Protein AF-A0A940QQE7-F1 (afdb_monomer)

Foldseek 3Di:
DDDDDPPPDPPPPPPPQDPPVQCVQADPVLSVLLRVLLCVLLVQQVVLQCLLCVQLVVLVVLLVVLVVCLVPDPQPLSNLLSVLSNVVSVVSNVCSVVDRQLSNCRLVVLNVQGCPHNVSSVVSSVVSVVSVVSNVVLLCCLVPPVQLVVQLVSLLVSLCCSCVVPNVVSSVVSSVVSSVVSNVSSVD

Solvent-accessible surface area (backbone atoms only — not comparable to full-atom values): 9967 Å² total; per-residue (Å²): 135,82,85,83,80,80,79,81,76,81,77,80,77,78,76,80,66,75,58,67,78,49,42,67,43,30,52,72,72,56,36,53,51,39,50,54,44,40,52,60,32,42,73,40,12,63,58,41,40,48,52,51,52,49,54,36,48,52,21,46,50,38,26,53,54,24,46,53,50,33,74,73,46,83,52,68,50,60,20,48,46,22,48,54,49,15,51,53,20,45,50,50,28,51,48,46,71,76,59,58,68,73,40,39,57,31,36,53,81,31,68,73,48,69,40,83,34,51,66,40,36,51,51,30,40,52,50,36,53,50,50,51,52,50,42,49,54,60,60,57,49,58,75,36,64,67,56,56,50,48,42,44,50,56,20,47,56,57,12,48,58,31,24,78,73,58,37,50,73,55,8,52,49,52,15,53,51,47,30,53,52,51,49,49,62,55,71,103

Radius of gyration: 22.68 Å; Cα contacts (8 Å, |Δi|>4): 190; chains: 1; bounding box: 49×27×64 Å

Secondary structure (DSSP, 8-state):
-------------------HHHHTTS-HHHHHHHHHHHHHHHHHHHHHHHHHHHHHHHHHHHHHHHHHHHHH---HHHHHHHHHHHHHHHHHHHHHHHS--GGGGTTHHHHTS--SSHHHHHHHHHHHHHHHHHHHHHHHGGG-HHHHHHHHHHHHHHHHHHHHHT-HHHHHHHHHHHHHHHHHHHH-

Structure (mmCIF, N/CA/C/O backbone):
data_AF-A0A940QQE7-F1
#
_entry.id   AF-A0A940QQE7-F1
#
loop_
_atom_site.group_PDB
_atom_site.id
_atom_site.type_symbol
_atom_site.label_atom_id
_atom_site.label_alt_id
_atom_site.label_comp_id
_atom_site.label_asym_id
_atom_site.label_entity_id
_atom_site.label_seq_id
_atom_s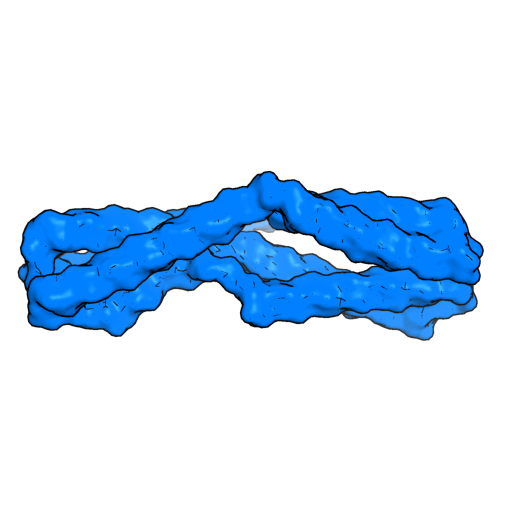ite.pdbx_PDB_ins_code
_atom_site.Cartn_x
_atom_site.Cartn_y
_atom_site.Cartn_z
_atom_site.occupancy
_atom_site.B_iso_or_equiv
_atom_site.auth_seq_id
_atom_site.auth_comp_id
_atom_site.auth_asym_id
_atom_site.auth_atom_id
_atom_site.pdbx_PDB_model_num
ATOM 1 N N . MET A 1 1 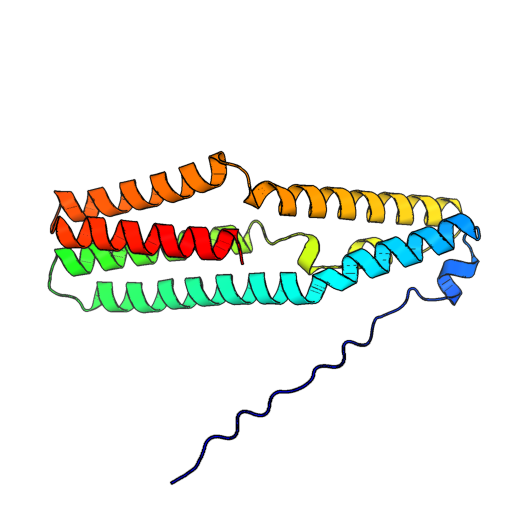? -24.527 1.427 -33.002 1.00 34.72 1 MET A N 1
ATOM 2 C CA . MET A 1 1 ? -24.301 0.138 -32.319 1.00 34.72 1 MET A CA 1
ATOM 3 C C . MET A 1 1 ? -23.853 0.454 -30.894 1.00 34.72 1 MET A C 1
ATOM 5 O O . MET A 1 1 ? -22.800 1.045 -30.737 1.00 34.72 1 MET A O 1
ATOM 9 N N . LEU A 1 2 ? -24.743 0.185 -29.932 1.00 34.59 2 LEU A N 1
ATOM 10 C CA . LEU A 1 2 ? -24.586 0.064 -28.468 1.00 34.59 2 LEU A CA 1
ATOM 11 C C . LEU A 1 2 ? -23.787 1.127 -27.676 1.00 34.59 2 LEU A C 1
ATOM 13 O O . LEU A 1 2 ? -22.566 1.101 -27.580 1.00 34.59 2 LEU A O 1
ATOM 17 N N . ILE A 1 3 ? -24.561 1.990 -27.008 1.00 40.03 3 ILE A N 1
ATOM 18 C CA . ILE A 1 3 ? -24.185 2.817 -25.855 1.00 40.03 3 ILE A CA 1
ATOM 19 C C . ILE A 1 3 ? -23.934 1.878 -24.664 1.00 40.03 3 ILE A C 1
ATOM 21 O O . ILE A 1 3 ? -24.836 1.145 -24.259 1.00 40.03 3 ILE A O 1
ATOM 25 N N . SER A 1 4 ? -22.715 1.878 -24.123 1.00 44.84 4 SER A N 1
ATOM 26 C CA . SER A 1 4 ? -22.343 1.059 -22.965 1.00 44.84 4 SER A CA 1
ATOM 27 C C . SER A 1 4 ? -22.822 1.734 -21.674 1.00 44.84 4 SER A C 1
ATOM 29 O O . SER A 1 4 ? -22.259 2.735 -21.233 1.00 44.84 4 SER A O 1
ATOM 31 N N . LEU A 1 5 ? -23.905 1.210 -21.095 1.00 43.53 5 LEU A N 1
ATOM 32 C CA . LEU A 1 5 ? -24.424 1.574 -19.776 1.00 43.53 5 LEU A CA 1
ATOM 33 C C . LEU A 1 5 ? -23.543 0.928 -18.700 1.00 43.53 5 LEU A C 1
ATOM 35 O O . LEU A 1 5 ? -23.666 -0.259 -18.406 1.00 43.53 5 LEU A O 1
ATOM 39 N N . MET A 1 6 ? -22.649 1.714 -18.104 1.00 46.03 6 MET A N 1
ATOM 40 C CA . MET A 1 6 ? -21.891 1.294 -16.930 1.00 46.03 6 MET A CA 1
ATOM 41 C C . MET A 1 6 ? -22.802 1.426 -15.703 1.00 46.03 6 MET A C 1
ATOM 43 O O . MET A 1 6 ? -23.013 2.516 -15.174 1.00 46.03 6 MET A O 1
ATOM 47 N N . ALA A 1 7 ? -23.406 0.311 -15.292 1.00 42.72 7 ALA A N 1
ATOM 48 C CA . ALA A 1 7 ? -24.220 0.232 -14.087 1.00 42.72 7 ALA A CA 1
ATOM 49 C C . ALA A 1 7 ? -23.331 0.450 -12.853 1.00 42.72 7 ALA A C 1
ATOM 51 O O . ALA A 1 7 ? -22.579 -0.430 -12.427 1.00 42.72 7 ALA A O 1
ATOM 52 N N . MET A 1 8 ? -23.412 1.650 -12.285 1.00 44.16 8 MET A N 1
ATOM 53 C CA . MET A 1 8 ? -22.772 2.009 -11.026 1.00 44.16 8 MET A CA 1
ATOM 54 C C . MET A 1 8 ? -23.511 1.271 -9.904 1.00 44.16 8 MET A C 1
ATOM 56 O O . MET A 1 8 ? -24.574 1.682 -9.446 1.00 44.16 8 MET A O 1
ATOM 60 N N . SER A 1 9 ? -22.989 0.105 -9.534 1.00 42.72 9 SER A N 1
ATOM 61 C CA . SER A 1 9 ? -23.557 -0.730 -8.479 1.00 42.72 9 SER A CA 1
ATOM 62 C C . SER A 1 9 ? -23.298 -0.056 -7.134 1.00 42.72 9 SER A C 1
ATOM 64 O O . SER A 1 9 ? -22.162 -0.014 -6.662 1.00 42.72 9 SER A O 1
ATOM 66 N N . VAL A 1 10 ? -24.344 0.498 -6.523 1.00 43.22 10 VAL A N 1
ATOM 67 C CA . VAL A 1 10 ? -24.304 0.976 -5.138 1.00 43.22 10 VAL A CA 1
ATOM 68 C C . VAL A 1 10 ? -24.217 -0.255 -4.239 1.00 43.22 10 VAL A C 1
ATOM 70 O O . VAL A 1 10 ? -25.213 -0.928 -3.988 1.00 43.22 10 VAL A O 1
ATOM 73 N N . VAL A 1 11 ? -23.010 -0.585 -3.779 1.00 48.31 11 VAL A N 1
ATOM 74 C CA . VAL A 1 11 ? -22.824 -1.583 -2.722 1.00 48.31 11 VAL A CA 1
ATOM 75 C C . VAL A 1 11 ? -23.222 -0.918 -1.409 1.00 48.31 11 VAL A C 1
ATOM 77 O O . VAL A 1 11 ? -22.467 -0.125 -0.850 1.00 48.31 11 VAL A O 1
ATOM 80 N N . ALA A 1 12 ? -24.428 -1.217 -0.930 1.00 43.53 12 ALA A N 1
ATOM 81 C CA . ALA A 1 12 ? -24.813 -0.921 0.441 1.00 43.53 12 ALA A CA 1
ATOM 82 C C . ALA A 1 12 ? -23.926 -1.763 1.371 1.00 43.53 12 ALA A C 1
ATOM 84 O O . ALA A 1 12 ? -24.051 -2.986 1.429 1.00 43.53 12 ALA A O 1
ATOM 85 N N . ALA A 1 13 ? -22.982 -1.116 2.054 1.00 44.31 13 ALA A N 1
ATOM 86 C CA . ALA A 1 13 ? -22.188 -1.758 3.088 1.00 44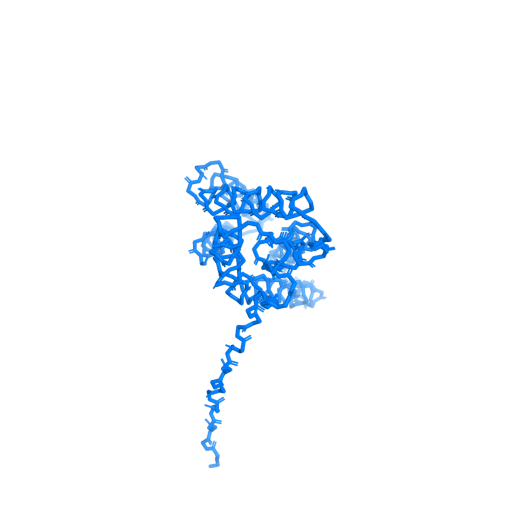.31 13 ALA A CA 1
ATOM 87 C C . ALA A 1 13 ? -23.106 -2.035 4.285 1.00 44.31 13 ALA A C 1
ATOM 89 O O . ALA A 1 13 ? -23.431 -1.125 5.043 1.00 44.31 13 ALA A O 1
ATOM 90 N N . ALA A 1 14 ? -23.546 -3.283 4.437 1.00 43.94 14 ALA A N 1
ATOM 91 C CA . ALA A 1 14 ? -24.096 -3.746 5.698 1.00 43.94 14 ALA A CA 1
ATOM 92 C C . ALA A 1 14 ? -22.963 -3.681 6.730 1.00 43.94 14 ALA A C 1
ATOM 94 O O . ALA A 1 14 ? -22.040 -4.495 6.708 1.00 43.94 14 ALA A O 1
ATOM 95 N N . THR A 1 15 ? -22.980 -2.661 7.583 1.00 50.91 15 THR A N 1
ATOM 96 C CA . THR A 1 15 ? -22.101 -2.590 8.745 1.00 50.91 15 THR A CA 1
ATOM 97 C C . THR A 1 15 ? -22.473 -3.743 9.665 1.00 50.91 15 THR A C 1
ATOM 99 O O . THR A 1 15 ? -23.569 -3.776 10.223 1.00 50.91 15 THR A O 1
ATOM 102 N N . ALA A 1 16 ? -21.575 -4.719 9.789 1.00 52.56 16 ALA A N 1
ATOM 103 C CA . ALA A 1 16 ? -21.652 -5.722 10.836 1.00 52.56 16 ALA A CA 1
ATOM 104 C C . ALA A 1 16 ? -21.405 -4.999 12.164 1.00 52.56 16 ALA A C 1
ATOM 106 O O . ALA A 1 16 ? -20.266 -4.800 12.581 1.00 52.56 16 ALA A O 1
ATOM 107 N N . TYR A 1 17 ? -22.478 -4.511 12.781 1.00 56.25 17 TYR A N 1
ATOM 108 C CA . TYR A 1 17 ? -22.431 -4.045 14.158 1.00 56.25 17 TYR A CA 1
ATOM 109 C C . TYR A 1 17 ? -21.911 -5.194 15.025 1.00 56.25 17 TYR A C 1
ATOM 111 O O . TYR A 1 17 ? -22.199 -6.361 14.744 1.00 56.25 17 TYR A O 1
ATOM 119 N N . ALA A 1 18 ? -21.104 -4.869 16.038 1.00 58.06 18 ALA A N 1
ATOM 120 C CA . ALA A 1 18 ? -20.745 -5.833 17.069 1.00 58.06 18 ALA A CA 1
ATOM 121 C C . ALA A 1 18 ? -22.022 -6.547 17.526 1.00 58.06 18 ALA A C 1
ATOM 123 O O . ALA A 1 18 ? -23.046 -5.890 17.717 1.00 58.06 18 ALA A O 1
ATOM 124 N N . ASP A 1 19 ? -21.975 -7.873 17.639 1.00 69.25 19 ASP A N 1
ATOM 125 C CA . ASP A 1 19 ? -23.126 -8.644 18.091 1.00 69.25 19 ASP A CA 1
ATOM 126 C C . ASP A 1 19 ? -23.534 -8.113 19.475 1.00 69.25 19 ASP A C 1
ATOM 128 O O . ASP A 1 19 ? -22.798 -8.262 20.452 1.00 69.25 19 ASP A O 1
ATOM 132 N N . GLU A 1 20 ? -24.661 -7.401 19.544 1.00 70.25 20 GLU A N 1
ATOM 13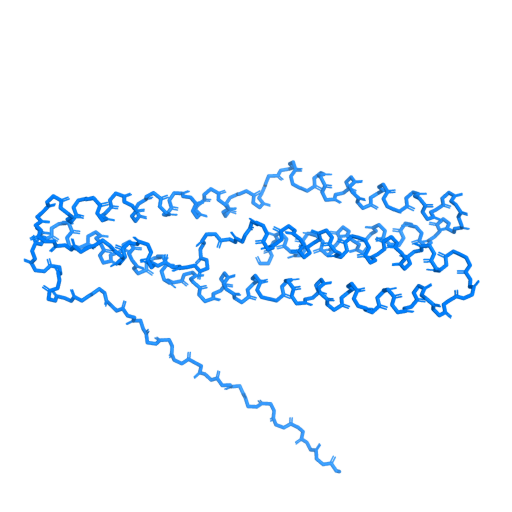3 C CA . GLU A 1 20 ? -25.150 -6.755 20.769 1.00 70.25 20 GLU A CA 1
ATOM 134 C C . GLU A 1 20 ? -25.311 -7.791 21.894 1.00 70.25 20 GLU A C 1
ATOM 136 O O . GLU A 1 20 ? -25.069 -7.493 23.063 1.00 70.25 20 GLU A O 1
ATOM 141 N N . ALA A 1 21 ? -25.613 -9.046 21.540 1.00 73.50 21 ALA A N 1
ATOM 142 C CA . ALA A 1 21 ? -25.665 -10.151 22.490 1.00 73.50 21 ALA A CA 1
ATOM 143 C C . ALA A 1 21 ? -24.283 -10.511 23.064 1.00 73.50 21 ALA A C 1
ATOM 145 O O . ALA A 1 21 ? -24.180 -10.897 24.229 1.00 73.50 21 ALA A O 1
ATOM 146 N N . ALA A 1 22 ? -23.215 -10.366 22.276 1.00 76.38 22 ALA A N 1
ATOM 147 C CA . ALA A 1 22 ? -21.849 -10.630 22.716 1.00 76.38 22 ALA A CA 1
ATOM 148 C C . ALA A 1 22 ? -21.345 -9.527 23.664 1.00 76.38 22 ALA A C 1
ATOM 150 O O . ALA A 1 22 ? -20.708 -9.816 24.677 1.00 76.38 22 ALA A O 1
ATOM 151 N N . LEU A 1 23 ? -21.684 -8.263 23.394 1.00 85.94 23 LEU A N 1
ATOM 152 C CA . LEU A 1 23 ? -21.269 -7.137 24.239 1.00 85.94 23 LEU A CA 1
ATOM 153 C C . LEU A 1 23 ? -22.008 -7.053 25.583 1.00 85.94 23 LEU A C 1
ATOM 155 O O . LEU A 1 23 ? -21.534 -6.357 26.476 1.00 85.94 23 LEU A O 1
ATOM 159 N N . ALA A 1 24 ? -23.101 -7.797 25.776 1.00 88.06 24 ALA A N 1
ATOM 160 C CA . ALA A 1 24 ? -23.849 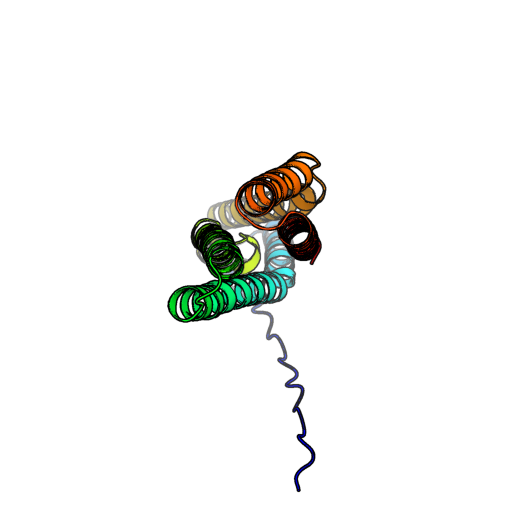-7.830 27.037 1.00 88.06 24 ALA A CA 1
ATOM 161 C C . ALA A 1 24 ? -23.028 -8.333 28.244 1.00 88.06 24 ALA A C 1
ATOM 163 O O . ALA A 1 24 ? -23.421 -8.121 29.390 1.00 88.06 24 ALA A O 1
ATOM 164 N N . ARG A 1 25 ? -21.894 -9.011 28.005 1.00 89.94 25 ARG A N 1
ATOM 165 C CA . ARG A 1 25 ? -20.958 -9.451 29.060 1.00 89.94 25 ARG A CA 1
ATOM 166 C C . ARG A 1 25 ? -19.914 -8.398 29.432 1.00 89.94 25 ARG A C 1
ATOM 168 O O . ARG A 1 25 ? -19.129 -8.627 30.352 1.00 89.94 25 ARG A O 1
ATOM 175 N N . CYS A 1 26 ? -19.899 -7.277 28.719 1.00 94.62 26 CYS A N 1
ATOM 176 C CA . CYS A 1 26 ? -19.021 -6.154 28.983 1.00 94.62 26 CYS A CA 1
ATOM 177 C C . CYS A 1 26 ? -19.730 -5.113 29.858 1.00 94.62 26 CYS A C 1
ATOM 179 O O . CYS A 1 26 ? -20.948 -4.962 29.811 1.00 94.62 26 CYS A O 1
ATOM 181 N N . SER A 1 27 ? -18.963 -4.341 30.621 1.00 95.50 27 SER A N 1
ATOM 182 C CA . SER A 1 27 ? -19.446 -3.122 31.260 1.00 95.50 27 SER A CA 1
ATOM 183 C C . SER A 1 27 ? -19.866 -2.103 30.201 1.00 95.50 27 SER A C 1
ATOM 185 O O . SER A 1 27 ? -19.267 -2.041 29.123 1.00 95.50 27 SER A O 1
ATOM 187 N N . ASP A 1 28 ? -20.855 -1.265 30.521 1.00 93.12 28 ASP A N 1
ATOM 188 C CA . ASP A 1 28 ? -21.418 -0.284 29.581 1.00 93.12 28 ASP A CA 1
ATOM 189 C C . ASP A 1 28 ? -20.334 0.585 28.923 1.00 93.12 28 ASP A C 1
ATOM 191 O O . ASP A 1 28 ? -20.323 0.771 27.705 1.00 93.12 28 ASP A O 1
ATOM 195 N N . GLY A 1 29 ? -19.359 1.048 29.714 1.00 94.62 29 GLY A N 1
ATOM 196 C CA . GLY A 1 29 ? -18.244 1.856 29.216 1.00 94.62 29 GLY A CA 1
ATOM 197 C C . GLY A 1 29 ? -17.284 1.089 28.298 1.00 94.62 29 GLY A C 1
ATOM 198 O O . GLY A 1 29 ? -16.768 1.655 27.332 1.00 94.62 29 GLY A O 1
ATOM 199 N N . THR A 1 30 ? -17.042 -0.200 28.557 1.00 96.00 30 THR A N 1
ATOM 200 C CA . THR A 1 30 ? -16.219 -1.046 27.678 1.00 96.00 30 THR A CA 1
ATOM 201 C C . THR A 1 30 ? -16.966 -1.365 26.380 1.00 96.00 30 THR A C 1
ATOM 203 O O . THR A 1 30 ? -16.379 -1.259 25.301 1.00 96.00 30 THR A O 1
ATOM 206 N N . ALA A 1 31 ? -18.262 -1.681 26.458 1.00 95.00 31 ALA A N 1
ATOM 207 C CA . ALA A 1 31 ? -19.112 -1.950 25.300 1.00 95.00 31 ALA A CA 1
ATOM 208 C C . ALA A 1 31 ? -19.222 -0.734 24.364 1.00 95.00 31 ALA A C 1
ATOM 210 O O . ALA A 1 31 ? -19.074 -0.866 23.148 1.00 95.00 31 ALA A O 1
ATOM 211 N N . GLU A 1 32 ? -19.426 0.467 24.915 1.00 94.81 32 GLU A N 1
ATOM 212 C CA . GLU A 1 32 ? -19.481 1.710 24.138 1.00 94.81 32 GLU A CA 1
ATOM 213 C C . GLU A 1 32 ? -18.174 1.969 23.377 1.00 94.81 32 GLU A C 1
ATOM 215 O O . GLU A 1 32 ? -18.189 2.223 22.169 1.00 94.81 32 GLU A O 1
ATOM 220 N N . ARG A 1 33 ? -17.030 1.836 24.056 1.00 96.94 33 ARG A N 1
ATOM 221 C CA . ARG A 1 33 ? -15.713 2.018 23.430 1.00 96.94 33 ARG A CA 1
ATOM 222 C C . ARG A 1 33 ? -15.435 0.966 22.366 1.00 96.94 33 ARG A C 1
ATOM 224 O O . ARG A 1 33 ? -14.896 1.311 21.318 1.00 96.94 33 ARG A O 1
ATOM 231 N N . LEU A 1 34 ? -15.814 -0.288 22.605 1.00 96.19 34 LEU A N 1
ATOM 232 C CA . LEU A 1 34 ? -15.687 -1.356 21.615 1.00 96.19 34 LEU A CA 1
ATOM 233 C C . LEU A 1 34 ? -16.480 -1.043 20.348 1.00 96.19 34 LEU A C 1
ATOM 235 O O . LEU A 1 34 ? -15.907 -1.103 19.263 1.00 96.19 34 LEU A O 1
ATOM 239 N N . ARG A 1 35 ? -17.747 -0.622 20.475 1.00 94.81 35 ARG A N 1
ATOM 240 C CA . ARG A 1 35 ? -18.559 -0.201 19.321 1.00 94.81 35 ARG A CA 1
ATOM 241 C C . ARG A 1 35 ? -17.879 0.910 18.531 1.00 94.81 35 ARG A C 1
ATOM 243 O O . ARG A 1 35 ? -17.723 0.783 17.320 1.00 94.81 35 ARG A O 1
ATOM 250 N N . PHE A 1 36 ? -17.409 1.952 19.219 1.00 95.69 36 PHE A N 1
ATOM 251 C CA . PHE A 1 36 ? -16.695 3.053 18.575 1.00 95.69 36 PHE A CA 1
ATOM 252 C C . PHE A 1 36 ? -15.444 2.573 17.826 1.00 95.69 36 PHE A C 1
ATOM 254 O O . PHE A 1 36 ? -15.214 2.954 16.679 1.00 95.69 36 PHE A O 1
ATOM 261 N N . VAL A 1 37 ? -14.619 1.741 18.461 1.00 96.56 37 VAL A N 1
ATOM 262 C CA . VAL A 1 37 ? -13.367 1.257 17.871 1.00 96.56 37 VAL A CA 1
ATOM 263 C C . VAL A 1 37 ? -13.631 0.367 16.657 1.00 96.56 37 VAL A C 1
ATOM 265 O O . VAL A 1 37 ? -13.025 0.589 15.608 1.00 96.56 37 VAL A O 1
ATOM 268 N N . GLU A 1 38 ? -14.547 -0.597 16.765 1.00 95.75 38 GLU A N 1
ATOM 269 C CA . GLU A 1 38 ? -14.896 -1.495 15.660 1.00 95.75 38 GLU A CA 1
ATOM 270 C C . GLU A 1 38 ? -15.489 -0.732 14.472 1.00 95.75 38 GLU A C 1
ATOM 272 O O . GLU A 1 38 ? -15.073 -0.954 13.334 1.00 95.75 38 GLU A O 1
ATOM 277 N N . GLU A 1 39 ? -16.380 0.233 14.726 1.00 95.44 39 GLU A N 1
ATOM 278 C CA . GLU A 1 39 ? -16.946 1.093 13.684 1.00 95.44 39 GLU A CA 1
ATOM 279 C C . GLU A 1 39 ? -15.848 1.873 12.947 1.00 95.44 39 GLU A C 1
ATOM 281 O O . GLU A 1 39 ? -15.830 1.931 11.715 1.00 95.44 39 GLU A O 1
ATOM 286 N N . ARG A 1 40 ? -14.888 2.452 13.679 1.00 95.69 40 ARG A N 1
ATOM 287 C CA . ARG A 1 40 ? -13.795 3.233 13.078 1.00 95.69 40 ARG A CA 1
ATOM 288 C C . ARG A 1 40 ? -12.831 2.380 12.267 1.00 95.69 40 ARG A C 1
ATOM 290 O O . ARG A 1 40 ? -12.329 2.853 11.244 1.00 95.69 40 ARG A O 1
ATOM 297 N N . LEU A 1 41 ? -12.575 1.150 12.701 1.00 97.19 41 LEU A N 1
ATOM 298 C CA . LEU A 1 41 ? -11.773 0.193 11.944 1.00 97.19 41 LEU A CA 1
ATOM 299 C C . LEU A 1 41 ? -12.486 -0.201 10.642 1.00 97.19 41 LEU A C 1
ATOM 301 O O . LEU A 1 41 ? -11.889 -0.123 9.565 1.00 97.19 41 LEU A O 1
ATOM 305 N N . ASP A 1 42 ? -13.775 -0.532 10.709 1.00 97.06 42 ASP A N 1
ATOM 306 C CA . ASP A 1 42 ? -14.549 -0.947 9.537 1.00 97.06 42 ASP A CA 1
ATOM 307 C C . ASP A 1 42 ? -14.817 0.186 8.545 1.00 97.06 42 ASP A C 1
ATOM 309 O O . ASP A 1 42 ? -14.805 -0.044 7.333 1.00 97.06 42 ASP A O 1
ATOM 313 N N . GLN A 1 43 ? -14.963 1.427 9.018 1.00 95.75 43 GLN A N 1
ATOM 314 C CA . GLN A 1 43 ? -15.159 2.595 8.155 1.00 95.75 43 GLN A CA 1
ATOM 315 C C . GLN A 1 43 ? -14.042 2.741 7.104 1.00 95.75 43 GLN A C 1
ATOM 317 O O . GLN A 1 43 ? -14.272 3.262 6.010 1.00 95.75 43 GLN A O 1
ATOM 322 N N . ARG A 1 44 ? -12.818 2.289 7.411 1.00 93.00 44 ARG A N 1
ATOM 323 C CA . ARG A 1 44 ? -11.668 2.361 6.493 1.00 93.00 44 ARG A CA 1
ATOM 324 C C . ARG A 1 44 ? -11.398 1.075 5.720 1.00 93.00 44 ARG A C 1
ATOM 326 O O . ARG A 1 44 ? -10.637 1.129 4.751 1.00 93.00 44 ARG A O 1
ATOM 333 N N . ARG A 1 45 ? -12.069 -0.026 6.065 1.00 96.62 45 ARG A N 1
ATOM 334 C CA . ARG A 1 45 ? -11.868 -1.355 5.474 1.00 96.62 45 ARG A CA 1
ATOM 335 C C . ARG A 1 45 ? -11.999 -1.355 3.959 1.00 96.62 45 ARG A C 1
ATOM 337 O O . ARG A 1 45 ? -11.064 -1.728 3.252 1.00 96.62 45 ARG A O 1
ATOM 344 N N . SER A 1 46 ? -13.145 -0.901 3.456 1.00 96.50 46 SER A N 1
ATOM 345 C CA . SER A 1 46 ? -13.450 -0.953 2.023 1.00 96.50 46 SER A CA 1
ATOM 346 C C . SER A 1 46 ? -12.459 -0.135 1.207 1.00 96.50 46 SER A C 1
ATOM 348 O O . SER A 1 46 ? -11.915 -0.628 0.225 1.00 96.50 46 SER A O 1
ATOM 350 N N . TYR A 1 47 ? -12.179 1.096 1.635 1.00 95.94 47 TYR A N 1
ATOM 351 C CA . TYR A 1 47 ? -11.234 1.964 0.941 1.00 95.94 47 TYR A CA 1
ATOM 352 C C . TYR A 1 47 ? -9.817 1.371 0.927 1.00 95.94 47 TYR A C 1
ATOM 354 O O . TYR A 1 47 ? -9.227 1.262 -0.143 1.00 95.94 47 TYR A O 1
ATOM 362 N N . ALA A 1 48 ? -9.301 0.908 2.072 1.00 96.81 48 ALA A N 1
ATOM 363 C CA . ALA A 1 48 ? -7.978 0.285 2.136 1.00 96.81 48 ALA A CA 1
ATOM 364 C C . ALA A 1 48 ? -7.899 -0.991 1.278 1.00 96.81 48 ALA A C 1
ATOM 366 O O . ALA A 1 48 ? -6.903 -1.221 0.591 1.00 96.81 48 ALA A O 1
ATOM 367 N N . GLY A 1 49 ? -8.969 -1.791 1.266 1.00 98.06 49 GLY A N 1
ATOM 368 C CA . GLY A 1 49 ? -9.079 -2.983 0.431 1.00 98.06 49 GLY A CA 1
ATOM 369 C C . GLY A 1 49 ? -9.078 -2.672 -1.068 1.00 98.06 49 GLY A C 1
ATOM 370 O O . GLY A 1 49 ? -8.364 -3.332 -1.824 1.00 98.06 49 GLY A O 1
ATOM 371 N N . TRP A 1 50 ? -9.840 -1.668 -1.510 1.00 98.19 50 TRP A N 1
ATOM 372 C CA . TRP A 1 50 ? -9.859 -1.235 -2.912 1.00 98.19 50 TRP A CA 1
ATOM 373 C C . TRP A 1 50 ? -8.540 -0.609 -3.342 1.00 98.19 50 TRP A C 1
ATOM 375 O O . TRP A 1 50 ? -8.044 -0.941 -4.414 1.00 98.19 50 TRP A O 1
ATOM 385 N N . TRP A 1 51 ? -7.947 0.231 -2.496 1.00 97.75 51 TRP A N 1
ATOM 386 C CA . TRP A 1 51 ? -6.635 0.821 -2.739 1.00 97.75 51 TRP A CA 1
ATOM 387 C C . TRP A 1 51 ? -5.571 -0.269 -2.927 1.00 97.75 51 TRP A C 1
ATOM 389 O O . TRP A 1 51 ? -4.857 -0.278 -3.929 1.00 97.75 51 TRP A O 1
ATOM 399 N N . TRP A 1 52 ? -5.528 -1.254 -2.023 1.00 98.31 52 TRP A N 1
ATOM 400 C CA . TRP A 1 52 ? -4.569 -2.358 -2.096 1.00 98.31 52 TRP A CA 1
ATOM 401 C C . TRP A 1 52 ? -4.760 -3.204 -3.359 1.00 98.31 52 TRP A C 1
ATOM 403 O O . TRP A 1 52 ? -3.793 -3.447 -4.084 1.00 98.31 52 TRP A O 1
ATOM 413 N N . LYS A 1 53 ? -5.999 -3.613 -3.666 1.00 98.50 53 LYS A N 1
ATOM 414 C CA . LYS A 1 53 ? -6.310 -4.386 -4.883 1.00 98.50 53 LYS A CA 1
ATOM 415 C C . LYS A 1 53 ? -6.009 -3.593 -6.153 1.00 98.50 53 LYS A C 1
ATOM 417 O O . LYS A 1 53 ? -5.455 -4.156 -7.091 1.00 98.50 53 LYS A O 1
ATOM 422 N N . GLY A 1 54 ? -6.349 -2.306 -6.172 1.00 98.19 54 GLY A N 1
ATOM 423 C CA . GLY A 1 54 ? -6.133 -1.413 -7.306 1.00 98.19 54 GLY A CA 1
ATOM 424 C C . GLY A 1 54 ? -4.654 -1.284 -7.648 1.00 98.19 54 GLY A C 1
ATOM 425 O O . GLY A 1 54 ? -4.263 -1.572 -8.775 1.00 98.19 54 GLY A O 1
ATOM 426 N N . TRP A 1 55 ? -3.816 -0.948 -6.665 1.00 98.19 55 TRP A N 1
ATOM 427 C CA . TRP A 1 55 ? -2.374 -0.821 -6.879 1.00 98.19 55 TRP A CA 1
ATOM 428 C C . TRP A 1 55 ? -1.690 -2.159 -7.161 1.00 98.19 55 TRP A C 1
ATOM 430 O O . TRP A 1 55 ? -0.836 -2.232 -8.043 1.00 98.19 55 TRP A O 1
ATOM 440 N N . THR A 1 56 ? -2.098 -3.235 -6.481 1.00 98.44 56 THR A N 1
ATOM 441 C CA . THR A 1 56 ? -1.565 -4.580 -6.755 1.00 98.44 56 THR A CA 1
ATOM 442 C C . THR A 1 56 ? -1.901 -5.016 -8.181 1.00 98.44 56 THR A C 1
ATOM 444 O O . THR A 1 56 ? -1.033 -5.514 -8.891 1.00 98.44 56 THR A O 1
ATOM 447 N N . GLY A 1 57 ? -3.139 -4.784 -8.627 1.00 98.31 57 GLY A N 1
ATOM 448 C CA . GLY A 1 57 ? -3.583 -5.086 -9.986 1.00 98.31 57 GLY A CA 1
ATOM 449 C C . GLY A 1 57 ? -2.889 -4.225 -11.041 1.00 98.31 57 GLY A C 1
ATOM 450 O O . GLY A 1 57 ? -2.421 -4.761 -12.040 1.00 98.31 57 GLY A O 1
ATOM 451 N N . PHE A 1 58 ? -2.758 -2.917 -10.800 1.00 98.12 58 PHE A N 1
ATOM 452 C CA . PHE A 1 58 ? -2.047 -1.995 -11.689 1.00 98.12 58 PHE A CA 1
ATOM 453 C C . PHE A 1 58 ? -0.599 -2.439 -11.919 1.00 98.12 58 PHE A C 1
ATOM 455 O O . PHE A 1 58 ? -0.180 -2.613 -13.064 1.00 98.12 58 PHE A O 1
ATOM 462 N N . TYR A 1 59 ? 0.148 -2.707 -10.843 1.00 97.94 59 TYR A N 1
ATOM 463 C CA . TYR A 1 59 ? 1.512 -3.213 -10.972 1.00 97.94 59 TYR A CA 1
ATOM 464 C C . TYR A 1 59 ? 1.559 -4.618 -11.580 1.00 97.94 59 TYR A C 1
ATOM 466 O O . TYR A 1 59 ? 2.447 -4.893 -12.379 1.00 97.94 59 TYR A O 1
ATOM 474 N N . GLY A 1 60 ? 0.600 -5.493 -11.265 1.00 98.44 60 GLY A N 1
ATOM 475 C CA . GLY A 1 60 ? 0.511 -6.830 -11.857 1.00 98.44 60 GLY A CA 1
ATOM 476 C C . GLY A 1 60 ? 0.343 -6.792 -13.377 1.00 98.44 60 GLY A C 1
ATOM 477 O O . GLY A 1 60 ? 1.052 -7.499 -14.091 1.00 98.44 60 GLY A O 1
ATOM 478 N N . ILE A 1 61 ? -0.535 -5.919 -13.881 1.00 98.56 61 ILE A N 1
ATOM 479 C CA . ILE A 1 61 ? -0.685 -5.667 -15.321 1.00 98.56 61 ILE A CA 1
ATOM 480 C C . ILE A 1 61 ? 0.620 -5.116 -15.898 1.00 98.56 61 ILE A C 1
ATOM 482 O O . ILE A 1 61 ? 1.063 -5.597 -16.937 1.00 98.56 61 ILE A O 1
ATOM 486 N N . GLY A 1 62 ? 1.261 -4.166 -15.208 1.00 97.56 62 GLY A N 1
ATOM 487 C CA . GLY A 1 62 ? 2.560 -3.622 -15.610 1.00 97.56 62 GLY A CA 1
ATOM 488 C C . GLY A 1 62 ? 3.628 -4.706 -15.777 1.00 97.56 62 GLY A C 1
ATOM 489 O O . GLY A 1 62 ? 4.277 -4.762 -16.812 1.00 97.56 62 GLY A O 1
ATOM 490 N N . VAL A 1 63 ? 3.763 -5.636 -14.826 1.00 98.38 63 VAL A N 1
ATOM 491 C CA . VAL A 1 63 ? 4.707 -6.764 -14.951 1.00 98.38 63 VAL A CA 1
ATOM 492 C C . VAL A 1 63 ? 4.467 -7.550 -16.238 1.00 98.38 63 VAL A C 1
ATOM 494 O O . VAL A 1 63 ? 5.417 -7.835 -16.965 1.00 98.38 63 VAL A O 1
ATOM 497 N N . VAL A 1 64 ? 3.211 -7.902 -16.524 1.00 98.56 64 VAL A N 1
ATOM 498 C CA . VAL A 1 64 ? 2.861 -8.717 -17.696 1.00 98.56 64 VAL A CA 1
ATOM 499 C C . VAL A 1 64 ? 3.125 -7.957 -18.991 1.00 98.56 64 VAL A C 1
ATOM 501 O O . VAL A 1 64 ? 3.825 -8.473 -19.860 1.00 98.56 64 VAL A O 1
ATOM 504 N N . VAL A 1 65 ? 2.591 -6.740 -19.116 1.00 98.25 65 VAL A N 1
ATOM 505 C CA . VAL A 1 65 ? 2.705 -5.934 -20.339 1.00 98.25 65 VAL A CA 1
ATOM 506 C C . VAL A 1 65 ? 4.168 -5.627 -20.642 1.00 98.25 65 VAL A C 1
ATOM 508 O O . VAL A 1 65 ? 4.626 -5.908 -21.746 1.00 98.25 65 VAL A O 1
ATOM 511 N N . GLU A 1 66 ? 4.924 -5.137 -19.660 1.00 97.25 66 GLU A N 1
ATOM 512 C CA . GLU A 1 66 ? 6.317 -4.743 -19.881 1.00 97.25 66 GLU A CA 1
ATOM 513 C C . GLU A 1 66 ? 7.221 -5.956 -20.156 1.00 97.25 66 GLU A C 1
ATOM 515 O O . GLU A 1 66 ? 8.124 -5.878 -20.986 1.00 97.25 66 GLU A O 1
ATOM 520 N N . SER A 1 67 ? 6.950 -7.119 -19.549 1.00 98.06 67 SER A N 1
ATOM 521 C CA . SER A 1 67 ? 7.699 -8.350 -19.864 1.00 98.06 67 SER A CA 1
ATOM 522 C C . SER A 1 67 ? 7.448 -8.833 -21.294 1.00 98.06 67 SER A C 1
ATOM 524 O O . SER A 1 67 ? 8.382 -9.273 -21.964 1.00 98.06 67 SER A O 1
ATOM 526 N N . VAL A 1 68 ? 6.198 -8.755 -21.769 1.00 98.25 68 VAL A N 1
ATOM 527 C CA . VAL A 1 68 ? 5.850 -9.109 -23.155 1.00 98.25 68 VAL A CA 1
ATOM 528 C C . VAL A 1 68 ? 6.553 -8.166 -24.125 1.00 98.25 68 VAL A C 1
ATOM 530 O O . VAL A 1 68 ? 7.239 -8.638 -25.029 1.00 98.25 68 VAL A O 1
ATOM 533 N N . GLN A 1 69 ? 6.461 -6.855 -23.888 1.00 97.62 69 GLN A N 1
ATOM 534 C CA . GLN A 1 69 ? 7.117 -5.844 -24.715 1.00 97.62 69 GLN A CA 1
ATOM 535 C C . GLN A 1 69 ? 8.641 -6.035 -24.743 1.00 97.62 69 GLN A C 1
ATOM 537 O O . GLN A 1 69 ? 9.242 -6.008 -25.812 1.00 97.62 69 GLN A O 1
ATOM 542 N N . ALA A 1 70 ? 9.274 -6.325 -23.602 1.00 96.25 70 ALA A N 1
ATOM 543 C CA . ALA A 1 70 ? 10.704 -6.635 -23.534 1.00 96.25 70 ALA A CA 1
ATOM 544 C C . ALA A 1 70 ? 11.109 -7.886 -24.337 1.00 96.25 70 ALA A C 1
ATOM 546 O O . ALA A 1 70 ? 12.256 -7.993 -24.779 1.00 96.25 70 ALA A O 1
ATOM 547 N N . GLY A 1 71 ? 10.207 -8.860 -24.482 1.00 96.44 71 GLY A N 1
ATOM 548 C CA . GLY A 1 71 ? 10.451 -10.098 -25.221 1.00 96.44 71 GLY A CA 1
ATOM 549 C C . GLY A 1 71 ? 10.321 -9.951 -26.737 1.00 96.44 71 GLY A C 1
ATOM 550 O O . GLY A 1 71 ? 10.927 -10.730 -27.468 1.00 96.44 71 GLY A O 1
ATOM 551 N N . THR A 1 72 ? 9.548 -8.968 -27.201 1.00 97.31 72 THR A N 1
ATOM 552 C CA . THR A 1 72 ? 9.257 -8.743 -28.627 1.00 97.31 72 THR A CA 1
ATOM 553 C C . THR A 1 72 ? 9.958 -7.522 -29.219 1.00 97.31 72 THR A C 1
ATOM 555 O O . THR A 1 72 ? 9.816 -7.269 -30.408 1.00 97.31 72 THR A O 1
ATOM 558 N N . GLU A 1 73 ? 10.642 -6.726 -28.399 1.00 96.69 73 GLU A N 1
ATOM 559 C CA . GLU A 1 73 ? 11.285 -5.484 -28.825 1.00 96.69 73 GLU A CA 1
ATOM 560 C C . GLU A 1 73 ? 12.711 -5.716 -29.337 1.00 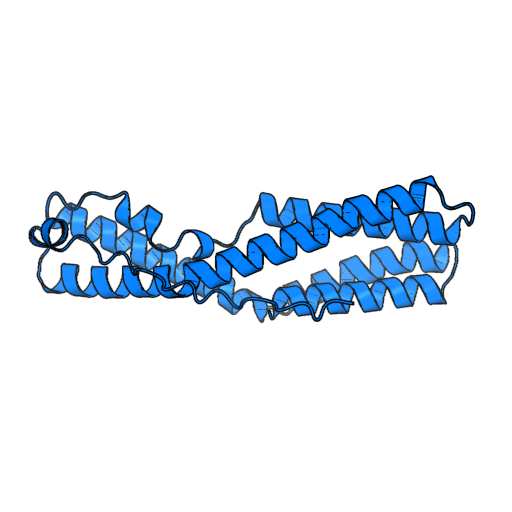96.69 73 GLU A C 1
ATOM 562 O O . GLU A 1 73 ? 13.542 -6.335 -28.665 1.00 96.69 73 GLU A O 1
ATOM 567 N N . ASP A 1 74 ? 12.996 -5.144 -30.506 1.00 93.75 74 ASP A N 1
ATOM 568 C CA . ASP A 1 74 ? 14.287 -5.254 -31.184 1.00 93.75 74 ASP A CA 1
ATOM 569 C C . ASP A 1 74 ? 15.220 -4.081 -30.839 1.00 93.75 74 ASP A C 1
ATOM 571 O O . ASP A 1 74 ? 16.444 -4.235 -30.846 1.00 93.75 74 ASP A O 1
ATOM 575 N N . ASP A 1 75 ? 14.672 -2.907 -30.492 1.00 91.00 75 ASP A N 1
ATOM 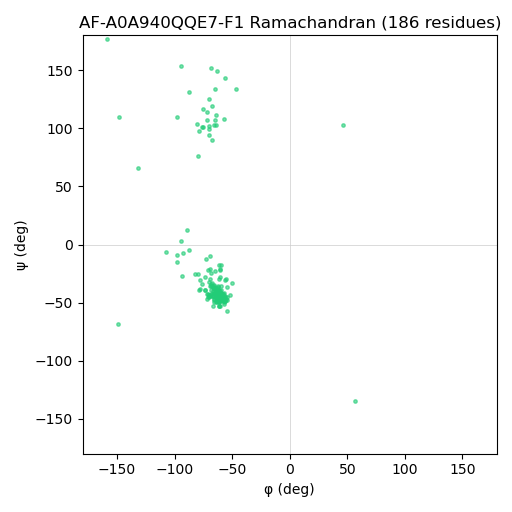576 C CA . ASP A 1 75 ? 15.475 -1.768 -30.038 1.00 91.00 75 ASP A CA 1
ATOM 577 C C . ASP A 1 75 ? 16.035 -2.032 -28.637 1.00 91.00 75 ASP A C 1
ATOM 579 O O . ASP A 1 75 ? 15.297 -2.076 -27.649 1.00 91.00 75 ASP A O 1
ATOM 583 N N . GLY A 1 76 ? 17.362 -2.152 -28.531 1.00 85.31 76 GLY A N 1
ATOM 584 C CA . GLY A 1 76 ? 18.041 -2.457 -27.268 1.00 85.31 76 GLY A CA 1
ATOM 585 C C . GLY A 1 76 ? 17.687 -1.488 -26.135 1.00 85.31 76 GLY A C 1
ATOM 586 O O . GLY A 1 76 ? 17.509 -1.918 -24.997 1.00 85.31 76 GLY A O 1
ATOM 587 N N . GLY A 1 77 ? 17.496 -0.203 -26.451 1.00 82.38 77 GLY A N 1
ATOM 588 C CA . GLY A 1 77 ? 17.107 0.806 -25.469 1.00 82.38 77 GLY A CA 1
ATOM 589 C C . GLY A 1 77 ? 15.672 0.667 -24.978 1.00 82.38 77 GLY A C 1
ATOM 590 O O . GLY A 1 77 ? 15.414 0.804 -23.784 1.00 82.38 77 GLY A O 1
ATOM 591 N N . LYS A 1 78 ? 14.715 0.389 -25.870 1.00 88.00 78 LYS A N 1
ATOM 592 C CA . LYS A 1 78 ? 13.310 0.164 -25.489 1.00 88.00 78 LYS A CA 1
ATOM 593 C C . LYS A 1 78 ? 13.194 -1.133 -24.710 1.00 88.00 78 LYS A C 1
ATOM 595 O O . LYS A 1 78 ? 12.555 -1.163 -23.665 1.00 88.00 78 LYS A O 1
ATOM 600 N N . ARG A 1 79 ? 13.885 -2.177 -25.166 1.00 91.44 79 ARG A N 1
ATOM 601 C CA . ARG A 1 79 ? 13.950 -3.457 -24.471 1.00 91.44 79 ARG A CA 1
ATOM 602 C C . ARG A 1 79 ? 14.493 -3.299 -23.052 1.00 91.44 79 ARG A C 1
ATOM 604 O O . ARG A 1 79 ? 13.908 -3.850 -22.123 1.00 91.44 79 ARG A O 1
ATOM 611 N N . ALA A 1 80 ? 15.563 -2.528 -22.861 1.00 87.12 80 ALA A N 1
ATOM 612 C CA . ALA A 1 80 ? 16.100 -2.244 -21.533 1.00 87.12 80 ALA A CA 1
ATOM 613 C C . ALA A 1 80 ? 15.109 -1.466 -20.646 1.00 87.12 80 ALA A C 1
ATOM 615 O O . ALA A 1 80 ? 14.916 -1.841 -19.489 1.00 87.12 80 ALA A O 1
ATOM 616 N N . ASP A 1 81 ? 14.441 -0.439 -21.181 1.00 86.62 81 ASP A N 1
ATOM 617 C CA . ASP A 1 81 ? 13.407 0.324 -20.460 1.00 86.62 81 ASP A CA 1
ATOM 618 C C . ASP A 1 81 ? 12.234 -0.573 -20.025 1.00 86.62 81 ASP A C 1
ATOM 620 O O . ASP A 1 81 ? 11.802 -0.517 -18.872 1.00 86.62 81 ASP A O 1
ATOM 624 N N . TYR A 1 82 ? 11.787 -1.482 -20.896 1.00 93.50 82 TYR A N 1
ATOM 625 C CA . TYR A 1 82 ? 10.752 -2.467 -20.582 1.00 93.50 82 TYR A CA 1
ATOM 626 C C . TYR A 1 82 ? 11.185 -3.456 -19.495 1.00 93.50 82 TYR A C 1
ATOM 628 O O . TYR A 1 82 ? 10.428 -3.710 -18.560 1.00 93.50 82 TYR A O 1
ATOM 636 N N . ILE A 1 83 ? 12.424 -3.958 -19.537 1.00 93.19 83 ILE A N 1
ATOM 637 C CA . ILE A 1 83 ? 12.962 -4.836 -18.482 1.00 93.19 83 ILE A CA 1
ATOM 638 C C . ILE A 1 83 ? 12.995 -4.106 -17.133 1.00 93.19 83 ILE A C 1
ATOM 640 O O . ILE A 1 83 ? 12.534 -4.643 -16.122 1.00 93.19 83 ILE A O 1
ATOM 644 N N . VAL A 1 84 ? 13.516 -2.876 -17.102 1.00 90.50 84 VAL A N 1
ATOM 645 C CA . VAL A 1 84 ? 13.587 -2.067 -15.875 1.00 90.50 84 VAL A CA 1
ATOM 646 C C . VAL A 1 84 ? 12.183 -1.758 -15.347 1.00 90.50 84 VAL A C 1
ATOM 648 O O . VAL A 1 84 ? 11.946 -1.847 -14.140 1.00 90.50 84 VAL A O 1
ATOM 651 N N . SER A 1 85 ? 11.237 -1.446 -16.232 1.00 91.62 85 SER A N 1
ATOM 652 C CA . SER A 1 85 ? 9.842 -1.167 -15.879 1.00 91.62 85 SER A CA 1
ATOM 653 C C . SER A 1 85 ? 9.130 -2.405 -15.327 1.00 91.62 85 SER A C 1
ATOM 655 O O . SER A 1 85 ? 8.508 -2.322 -14.265 1.00 91.62 85 SER A O 1
ATOM 657 N N . ALA A 1 86 ? 9.307 -3.572 -15.955 1.00 96.38 86 ALA A N 1
ATOM 658 C CA . ALA A 1 86 ? 8.797 -4.849 -15.459 1.00 96.38 86 ALA A CA 1
ATOM 659 C C . ALA A 1 86 ? 9.360 -5.181 -14.068 1.00 96.38 86 ALA A C 1
ATOM 661 O O . ALA A 1 86 ? 8.610 -5.564 -13.168 1.00 96.38 86 ALA A O 1
ATOM 662 N N . ALA A 1 87 ? 10.664 -4.974 -13.853 1.00 95.06 87 ALA A N 1
ATOM 663 C CA . ALA A 1 87 ? 11.307 -5.202 -12.560 1.00 95.06 87 ALA A CA 1
ATOM 664 C C . ALA A 1 87 ? 10.757 -4.271 -11.464 1.00 95.06 87 ALA A C 1
ATOM 666 O O . ALA A 1 87 ? 10.433 -4.729 -10.364 1.00 95.06 87 ALA A O 1
ATOM 667 N N . LYS A 1 88 ? 10.588 -2.975 -11.761 1.00 92.12 88 LYS A N 1
ATOM 668 C CA . LYS A 1 88 ? 9.979 -2.001 -10.837 1.00 92.12 88 LYS A CA 1
ATOM 669 C C . LYS A 1 88 ? 8.531 -2.363 -10.505 1.00 92.12 88 LYS A C 1
ATOM 671 O O . LYS A 1 88 ? 8.146 -2.330 -9.336 1.00 92.12 88 LYS A O 1
ATOM 676 N N . ALA A 1 89 ? 7.738 -2.740 -11.508 1.00 96.06 89 ALA A N 1
ATOM 677 C CA . ALA A 1 89 ? 6.364 -3.182 -11.304 1.00 96.06 89 ALA A CA 1
ATOM 678 C C . ALA A 1 89 ? 6.312 -4.453 -10.439 1.00 96.06 89 ALA A C 1
ATOM 680 O O . ALA A 1 89 ? 5.526 -4.529 -9.495 1.00 96.06 89 ALA A O 1
ATOM 681 N N . GLY A 1 90 ? 7.216 -5.407 -10.680 1.00 97.69 90 GLY A N 1
ATOM 682 C CA . GLY A 1 90 ? 7.337 -6.635 -9.893 1.00 97.69 90 GLY A CA 1
ATOM 683 C C . GLY A 1 90 ? 7.677 -6.356 -8.432 1.00 97.69 90 GLY A C 1
ATOM 684 O O . GLY A 1 90 ? 7.056 -6.923 -7.533 1.00 97.69 90 GLY A O 1
ATOM 685 N N . PHE A 1 91 ? 8.587 -5.412 -8.182 1.00 95.62 91 PHE A N 1
ATOM 686 C CA . PHE A 1 91 ? 8.862 -4.919 -6.834 1.00 95.62 91 PHE A CA 1
ATOM 687 C C . PHE A 1 91 ? 7.617 -4.290 -6.185 1.00 95.62 91 PHE A C 1
ATOM 689 O O . PHE A 1 91 ? 7.335 -4.559 -5.017 1.00 95.62 91 PHE A O 1
ATOM 696 N N . GLY A 1 92 ? 6.843 -3.502 -6.940 1.00 95.19 92 GLY A N 1
ATOM 697 C CA . GLY A 1 92 ? 5.570 -2.929 -6.492 1.00 95.19 92 GLY A CA 1
ATOM 698 C C . GLY A 1 92 ? 4.568 -3.992 -6.032 1.00 95.19 92 GLY A C 1
ATOM 699 O O . GLY A 1 92 ? 4.051 -3.903 -4.916 1.00 95.19 92 GLY A O 1
ATOM 700 N N . VAL A 1 93 ? 4.355 -5.036 -6.842 1.00 98.06 93 VAL A N 1
ATOM 701 C CA . VAL A 1 93 ? 3.498 -6.181 -6.479 1.00 98.06 93 VAL A CA 1
ATOM 702 C C . VAL A 1 93 ? 4.036 -6.895 -5.242 1.00 98.06 93 VAL A C 1
ATOM 704 O O . VAL A 1 93 ? 3.305 -7.071 -4.268 1.00 98.06 93 VAL A O 1
ATOM 707 N N . GLY A 1 94 ? 5.316 -7.279 -5.252 1.00 97.94 94 GLY A N 1
ATOM 708 C CA . GLY A 1 94 ? 5.938 -8.011 -4.149 1.00 97.94 94 GLY A CA 1
ATOM 709 C C . GLY A 1 94 ? 5.811 -7.264 -2.822 1.00 97.94 94 GLY A C 1
ATOM 710 O O . GLY A 1 94 ? 5.397 -7.844 -1.820 1.00 97.94 94 GLY A O 1
ATOM 711 N N . ARG A 1 95 ? 6.063 -5.951 -2.822 1.00 95.88 95 ARG A N 1
ATOM 712 C CA . ARG A 1 95 ? 5.894 -5.101 -1.639 1.00 95.88 95 ARG A CA 1
ATOM 713 C C . ARG A 1 95 ? 4.456 -5.113 -1.116 1.00 95.88 95 ARG A C 1
ATOM 715 O O . ARG A 1 95 ? 4.268 -5.229 0.091 1.00 95.88 95 ARG A O 1
ATOM 722 N N . LEU A 1 96 ? 3.461 -4.978 -1.993 1.00 96.81 96 LEU A N 1
ATOM 723 C CA . LEU A 1 96 ? 2.048 -4.935 -1.602 1.00 96.81 96 LEU A CA 1
ATOM 724 C C . LEU A 1 96 ? 1.521 -6.279 -1.092 1.00 96.81 96 LEU A C 1
ATOM 726 O O . LEU A 1 96 ? 0.615 -6.296 -0.261 1.00 96.81 96 LEU A O 1
ATOM 730 N N . LEU A 1 97 ? 2.073 -7.392 -1.576 1.00 97.62 97 LEU A N 1
ATOM 731 C CA . LEU A 1 97 ? 1.719 -8.730 -1.101 1.00 97.62 97 LEU A CA 1
ATOM 732 C C . LEU A 1 97 ? 2.386 -9.065 0.238 1.00 97.62 97 LEU A C 1
ATOM 734 O O . LEU A 1 97 ? 1.752 -9.683 1.088 1.00 97.62 97 LEU A O 1
ATOM 738 N N . LEU A 1 98 ? 3.638 -8.644 0.439 1.00 97.81 98 LEU A N 1
ATOM 739 C CA . LEU A 1 98 ? 4.375 -8.877 1.686 1.00 97.81 98 LEU A CA 1
ATOM 740 C C . LEU A 1 98 ? 3.925 -7.952 2.823 1.00 97.81 98 LEU A C 1
ATOM 742 O O . LEU A 1 98 ? 3.928 -8.361 3.982 1.00 97.81 98 LEU A O 1
ATOM 746 N N . TYR A 1 99 ? 3.540 -6.716 2.500 1.00 95.50 99 TYR A N 1
ATOM 747 C CA . TYR A 1 99 ? 3.164 -5.689 3.474 1.00 95.50 99 TYR A CA 1
ATOM 748 C C . TYR A 1 99 ? 1.845 -5.006 3.081 1.00 95.50 99 TYR A C 1
ATOM 750 O O . TYR A 1 99 ? 1.840 -3.818 2.733 1.00 95.50 99 TYR A O 1
ATOM 758 N N . PRO A 1 100 ? 0.716 -5.734 3.093 1.00 96.44 100 PRO A N 1
ATOM 759 C CA . PRO A 1 100 ? -0.579 -5.133 2.817 1.00 96.44 100 PRO A CA 1
ATOM 760 C C . PRO A 1 100 ? -0.990 -4.175 3.955 1.00 96.44 100 PRO A C 1
ATOM 762 O O . PRO A 1 100 ? -0.588 -4.382 5.100 1.00 96.44 100 PRO A O 1
ATOM 765 N N . PRO A 1 101 ? -1.800 -3.135 3.680 1.00 96.06 101 PRO A N 1
ATOM 766 C CA . PRO A 1 101 ? -2.215 -2.182 4.708 1.00 96.06 101 PRO A CA 1
ATOM 767 C C . PRO A 1 101 ? -3.089 -2.860 5.765 1.00 96.06 101 PRO A C 1
ATOM 769 O O . PRO A 1 101 ? -4.056 -3.539 5.414 1.00 96.06 101 PRO A O 1
ATOM 772 N N . THR A 1 102 ? -2.807 -2.609 7.045 1.00 96.75 102 THR A N 1
ATOM 773 C CA . THR A 1 102 ? -3.533 -3.227 8.171 1.00 96.75 102 THR A CA 1
ATOM 774 C C . THR A 1 102 ? -5.026 -2.884 8.130 1.00 96.75 102 THR A C 1
ATOM 776 O O . THR A 1 102 ? -5.889 -3.723 8.382 1.00 96.75 102 THR A O 1
ATOM 779 N N . ALA A 1 103 ? -5.356 -1.661 7.705 1.00 96.69 103 ALA A N 1
ATOM 780 C CA . ALA A 1 103 ? -6.731 -1.182 7.612 1.00 96.69 103 ALA A CA 1
ATOM 781 C C . ALA A 1 103 ? -7.637 -2.013 6.679 1.00 96.69 103 ALA A C 1
ATOM 783 O O . ALA A 1 103 ? -8.854 -1.910 6.804 1.00 96.69 103 ALA A O 1
ATOM 784 N N . LYS A 1 104 ? -7.095 -2.839 5.765 1.00 97.31 104 LYS A N 1
ATOM 785 C CA . LYS A 1 104 ? -7.904 -3.661 4.839 1.00 97.31 104 LYS A CA 1
ATOM 786 C C . LYS A 1 104 ? -8.751 -4.725 5.546 1.00 97.31 104 LYS A C 1
ATOM 788 O O . LYS A 1 104 ? -9.735 -5.187 4.970 1.00 97.31 104 LYS A O 1
ATOM 793 N N . ASP A 1 105 ? -8.353 -5.120 6.754 1.00 97.12 105 ASP A N 1
ATOM 794 C CA . ASP A 1 105 ? -8.999 -6.189 7.523 1.00 97.12 105 ASP A CA 1
ATOM 795 C C . ASP A 1 105 ? -10.073 -5.652 8.485 1.00 97.12 105 ASP A C 1
ATOM 797 O O . ASP A 1 105 ? -10.839 -6.422 9.059 1.00 97.12 105 ASP A O 1
ATOM 801 N N . GLY A 1 106 ? -10.194 -4.325 8.625 1.00 96.69 106 GLY A N 1
ATOM 802 C CA . GLY A 1 106 ? -11.190 -3.703 9.497 1.00 96.69 106 GLY A CA 1
ATOM 803 C C . GLY A 1 106 ? -11.072 -4.189 10.943 1.00 96.69 106 GLY A C 1
ATOM 804 O O . GLY A 1 106 ? -9.976 -4.244 11.502 1.00 96.69 106 GLY A O 1
ATOM 805 N N . ALA A 1 107 ? -12.207 -4.521 11.555 1.00 96.88 107 ALA A N 1
ATOM 806 C CA . ALA A 1 107 ? -12.270 -5.006 12.931 1.00 96.88 107 ALA A CA 1
ATOM 807 C C . ALA A 1 107 ? -12.147 -6.540 13.082 1.00 96.88 107 ALA A C 1
ATOM 809 O O . ALA A 1 107 ? -12.400 -7.053 14.169 1.00 96.88 107 ALA A O 1
ATOM 810 N N . ASP A 1 108 ? -11.754 -7.294 12.048 1.00 96.06 108 ASP A N 1
ATOM 811 C CA . ASP A 1 108 ? -11.773 -8.771 12.083 1.00 96.06 108 ASP A CA 1
ATOM 812 C C . ASP A 1 108 ? -10.963 -9.363 13.255 1.00 96.06 108 ASP A C 1
ATOM 814 O O . ASP A 1 108 ? -11.464 -10.220 13.983 1.00 96.06 108 ASP A O 1
ATOM 818 N N . ALA A 1 109 ? -9.752 -8.855 13.509 1.00 95.50 109 ALA A N 1
ATOM 819 C CA . ALA A 1 109 ? -8.913 -9.303 14.628 1.00 95.50 109 ALA A CA 1
ATOM 820 C C . ALA A 1 109 ? -9.472 -8.912 16.013 1.00 95.50 109 ALA A C 1
ATOM 822 O O . ALA A 1 109 ? -9.196 -9.573 17.011 1.00 95.50 109 ALA A O 1
ATOM 823 N N . VAL A 1 110 ? -10.286 -7.854 16.084 1.00 95.56 110 VAL A N 1
ATOM 824 C CA . VAL A 1 110 ? -11.023 -7.497 17.306 1.00 95.56 110 VAL A CA 1
ATOM 825 C C . VAL A 1 110 ? -12.142 -8.514 17.524 1.00 95.56 110 VAL A C 1
ATOM 827 O O . VAL A 1 110 ? -12.287 -9.074 18.607 1.00 95.56 110 VAL A O 1
ATOM 830 N N . ARG A 1 111 ? -12.894 -8.826 16.466 1.00 93.44 111 ARG A N 1
ATOM 831 C CA . ARG A 1 111 ? -14.031 -9.753 16.518 1.00 93.44 111 ARG A CA 1
ATOM 832 C C . ARG A 1 111 ? -13.642 -11.208 16.748 1.00 93.44 111 ARG A C 1
ATOM 834 O O . ARG A 1 111 ? -14.476 -11.957 17.239 1.00 93.44 111 ARG A O 1
ATOM 841 N N . SER A 1 112 ? -12.398 -11.601 16.468 1.00 94.25 112 SER A N 1
ATOM 842 C CA . SER A 1 112 ? -11.902 -12.945 16.796 1.00 94.25 112 SER A CA 1
ATOM 843 C C . SER A 1 112 ? -11.736 -13.205 18.299 1.00 94.25 112 SER A C 1
ATOM 845 O O . SER A 1 112 ? -11.487 -14.343 18.690 1.00 94.25 112 SER A O 1
ATOM 847 N N . ILE A 1 113 ? -11.854 -12.174 19.142 1.00 94.06 113 ILE A N 1
ATOM 848 C CA . ILE A 1 113 ? -11.786 -12.297 20.601 1.00 94.06 113 ILE A CA 1
ATOM 849 C C . ILE A 1 113 ? -13.214 -12.351 21.150 1.00 94.06 113 ILE A C 1
ATOM 851 O O . ILE A 1 113 ? -13.940 -11.353 21.126 1.00 94.06 113 ILE A O 1
ATOM 855 N N . GLU A 1 114 ? -13.616 -13.517 21.650 1.00 91.81 114 GLU A N 1
ATOM 856 C CA . GLU A 1 114 ? -14.940 -13.732 22.242 1.00 91.81 114 GLU A CA 1
ATOM 857 C C . GLU A 1 114 ? -15.063 -12.992 23.592 1.00 91.81 114 GLU A C 1
ATOM 859 O O . GLU A 1 114 ? -14.246 -13.223 24.487 1.00 91.81 114 GLU A O 1
ATOM 864 N N . PRO A 1 115 ? -16.071 -12.124 23.790 1.00 89.56 115 PRO A N 1
ATOM 865 C CA . PRO A 1 115 ? -16.304 -11.430 25.055 1.00 89.56 115 PRO A CA 1
ATOM 866 C C . PRO A 1 115 ? -17.009 -12.357 26.063 1.00 89.56 115 PRO A C 1
ATOM 868 O O . PRO A 1 115 ? -18.214 -12.257 26.303 1.00 89.56 115 PRO A O 1
ATOM 871 N N . SER A 1 116 ? -16.263 -13.296 26.653 1.00 91.50 116 SER A N 1
ATOM 872 C CA . SER A 1 116 ? -16.782 -14.244 27.655 1.00 91.50 116 SER A CA 1
ATOM 873 C C . SER A 1 116 ? -17.038 -13.611 29.026 1.00 91.50 116 SER A C 1
ATOM 875 O O . SER A 1 116 ? -17.903 -14.074 29.767 1.00 91.50 116 SER A O 1
ATOM 877 N N . ASP A 1 117 ? -16.291 -12.561 29.357 1.00 93.56 117 ASP A N 1
ATOM 878 C CA . ASP A 1 117 ? -16.378 -11.780 30.588 1.00 93.56 117 ASP A CA 1
ATOM 879 C C . ASP A 1 117 ? -15.753 -10.385 30.381 1.00 93.56 117 ASP A C 1
ATOM 881 O O . ASP A 1 117 ? -15.183 -10.088 29.327 1.00 93.56 117 ASP A O 1
ATOM 885 N N . GLU A 1 118 ? -15.812 -9.527 31.402 1.00 94.69 118 GLU A N 1
ATOM 886 C CA . GLU A 1 118 ? -15.257 -8.169 31.328 1.00 94.69 118 GLU A CA 1
ATOM 887 C C . GLU A 1 118 ? -13.738 -8.148 31.065 1.00 94.69 118 GLU A C 1
ATOM 889 O O . GLU A 1 118 ? -13.217 -7.201 30.474 1.00 94.69 118 GLU A O 1
ATOM 894 N N . 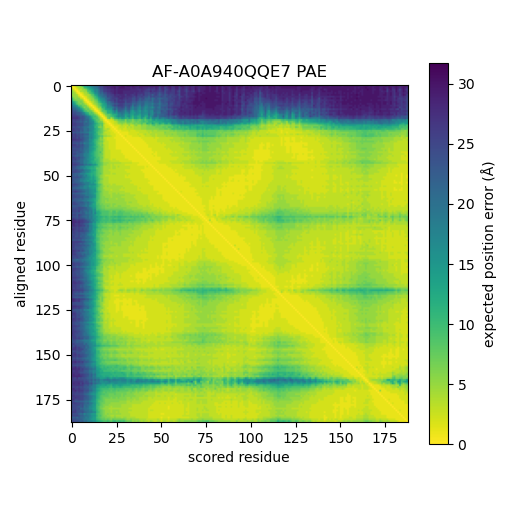SER A 1 119 ? -12.993 -9.179 31.475 1.00 96.00 119 SER A N 1
ATOM 895 C CA . SER A 1 119 ? -11.564 -9.273 31.170 1.00 96.00 119 SER A CA 1
ATOM 896 C C . SER A 1 119 ? -11.330 -9.518 29.684 1.00 96.00 119 SER A C 1
ATOM 898 O O . SER A 1 119 ? -10.496 -8.836 29.083 1.00 96.00 119 SER A O 1
ATOM 900 N N . ALA A 1 120 ? -12.095 -10.426 29.079 1.00 95.81 120 ALA A N 1
ATOM 901 C CA . ALA A 1 120 ? -12.073 -10.658 27.641 1.00 95.81 120 ALA A CA 1
ATOM 902 C C . ALA A 1 120 ? -12.502 -9.405 26.858 1.00 95.81 120 ALA A C 1
ATOM 904 O O . ALA A 1 120 ? -11.864 -9.047 25.868 1.00 95.81 120 ALA A O 1
ATOM 905 N N . CYS A 1 121 ? -13.505 -8.670 27.349 1.00 96.25 121 CYS A N 1
ATOM 906 C CA . CYS A 1 121 ? -13.915 -7.392 26.765 1.00 96.25 121 CYS A CA 1
ATOM 907 C C . CYS A 1 121 ? -12.786 -6.347 26.782 1.00 96.25 121 CYS A C 1
ATOM 909 O O . CYS A 1 121 ? -12.552 -5.668 25.780 1.00 96.25 121 CYS A O 1
ATOM 911 N N . ARG A 1 122 ? -12.041 -6.232 27.890 1.00 97.19 122 ARG A N 1
ATOM 912 C CA . ARG A 1 122 ? -10.884 -5.323 27.975 1.00 97.19 122 ARG A CA 1
ATOM 913 C C . ARG A 1 122 ? -9.750 -5.726 27.039 1.00 97.19 122 ARG A C 1
ATOM 915 O O . ARG A 1 122 ? -9.117 -4.847 26.462 1.00 97.19 122 ARG A O 1
ATOM 922 N N . GLU A 1 123 ? -9.498 -7.022 26.874 1.00 97.56 123 GLU A N 1
ATOM 923 C CA . GLU A 1 123 ? -8.477 -7.503 25.938 1.00 97.56 123 GLU A CA 1
ATOM 924 C C . GLU A 1 123 ? -8.873 -7.228 24.485 1.00 97.56 123 GLU A C 1
ATOM 926 O O . GLU A 1 123 ? -8.083 -6.681 23.714 1.00 97.56 123 GLU A O 1
ATOM 931 N N . ARG A 1 124 ? -10.135 -7.497 24.135 1.00 96.62 124 ARG A N 1
ATOM 932 C CA . ARG A 1 124 ? -10.709 -7.128 22.839 1.00 96.62 124 ARG A CA 1
ATOM 933 C C . ARG A 1 124 ? -10.547 -5.632 22.565 1.00 96.62 124 ARG A C 1
ATOM 935 O O . ARG A 1 124 ? -10.097 -5.241 21.487 1.00 96.62 124 ARG A O 1
ATOM 942 N N . LEU A 1 125 ? -10.842 -4.791 23.559 1.00 97.62 125 LEU A N 1
ATOM 943 C CA . LEU A 1 125 ? -10.686 -3.341 23.452 1.00 97.62 125 LEU A CA 1
ATOM 944 C C . LEU A 1 125 ? -9.218 -2.942 23.258 1.00 97.62 125 LEU A C 1
ATOM 946 O O . LEU A 1 125 ? -8.918 -2.118 22.395 1.00 97.62 125 LEU A O 1
ATOM 950 N N . ARG A 1 126 ? -8.294 -3.554 24.008 1.00 98.44 126 ARG A N 1
ATOM 951 C CA . ARG A 1 126 ? -6.850 -3.318 23.883 1.00 98.44 126 ARG A CA 1
ATOM 952 C C . ARG A 1 126 ? -6.360 -3.591 22.459 1.00 98.44 126 ARG A C 1
ATOM 954 O O . ARG A 1 126 ? -5.642 -2.759 21.902 1.00 98.44 126 ARG A O 1
ATOM 961 N N . VAL A 1 127 ? -6.771 -4.713 21.864 1.00 98.31 127 VAL A N 1
ATOM 962 C CA . VAL A 1 127 ? -6.422 -5.081 20.481 1.00 98.31 127 VAL A CA 1
ATOM 963 C C . VAL A 1 127 ? -6.995 -4.082 19.478 1.00 98.31 127 VAL A C 1
ATOM 965 O O . VAL A 1 127 ? -6.278 -3.621 18.589 1.00 98.31 127 VAL A O 1
ATOM 968 N N . GLY A 1 128 ? -8.254 -3.674 19.642 1.00 98.00 128 GLY A N 1
ATOM 969 C CA . GLY A 1 128 ? -8.860 -2.673 18.764 1.00 98.00 128 GLY A CA 1
ATOM 970 C C . GLY A 1 128 ? -8.159 -1.311 18.824 1.00 98.00 128 GLY A C 1
ATOM 971 O O . GLY A 1 128 ? -7.892 -0.694 17.791 1.00 98.00 128 GLY A O 1
ATOM 972 N N . GLU A 1 129 ? -7.792 -0.849 20.019 1.00 98.38 129 GLU A N 1
ATOM 973 C CA . GLU A 1 129 ? -7.037 0.397 20.185 1.00 98.38 129 GLU A CA 1
ATOM 974 C C . GLU A 1 129 ? -5.628 0.317 19.593 1.00 98.38 129 GLU A C 1
ATOM 976 O O . GLU A 1 129 ? -5.133 1.290 19.018 1.00 98.38 129 GLU A O 1
ATOM 981 N N . GLU A 1 130 ? -4.969 -0.833 19.719 1.00 98.38 130 GLU A N 1
ATOM 982 C CA . GLU A 1 130 ? -3.671 -1.084 19.103 1.00 98.38 130 GLU A CA 1
ATOM 983 C C . GLU A 1 130 ? -3.758 -1.020 17.573 1.00 98.38 130 GLU A C 1
ATOM 985 O O . GLU A 1 130 ? -2.955 -0.323 16.946 1.00 98.38 130 GLU A O 1
ATOM 990 N N . LEU A 1 131 ? -4.782 -1.635 16.975 1.00 98.06 131 LEU A N 1
ATOM 991 C CA . LEU A 1 131 ? -5.036 -1.555 15.535 1.00 98.06 131 LEU A CA 1
ATOM 992 C C . LEU A 1 131 ? -5.299 -0.120 15.072 1.00 98.06 131 LEU A C 1
ATOM 994 O O . LEU A 1 131 ? -4.740 0.305 14.061 1.00 98.06 131 LEU A O 1
ATOM 998 N N . LEU A 1 132 ? -6.074 0.670 15.823 1.00 97.25 132 LEU A N 1
ATOM 999 C CA . LEU A 1 132 ? -6.270 2.088 15.505 1.00 97.25 132 LEU A CA 1
ATOM 1000 C C . LEU A 1 132 ? -4.953 2.874 15.539 1.00 97.25 132 LEU A C 1
ATOM 1002 O O . LEU A 1 132 ? -4.704 3.686 14.645 1.00 97.25 132 LEU A O 1
ATOM 1006 N N . ARG A 1 133 ? -4.083 2.623 16.527 1.00 97.94 133 ARG A N 1
ATOM 1007 C CA . ARG A 1 133 ? -2.751 3.254 16.596 1.00 97.94 133 ARG A CA 1
ATOM 1008 C C . ARG A 1 133 ? -1.874 2.841 15.416 1.00 97.94 133 ARG A C 1
ATOM 1010 O O . ARG A 1 133 ? -1.174 3.691 14.867 1.00 97.94 133 ARG A O 1
ATOM 1017 N N . THR A 1 134 ? -1.909 1.575 15.013 1.00 97.31 134 THR A N 1
ATOM 1018 C CA . THR A 1 134 ? -1.174 1.075 13.842 1.00 97.31 134 THR A CA 1
ATOM 1019 C C . THR A 1 134 ? -1.680 1.722 12.556 1.00 97.31 134 THR A C 1
ATOM 1021 O O . THR A 1 134 ? -0.885 2.318 11.829 1.00 97.31 134 THR A O 1
ATOM 1024 N N . ASN A 1 135 ? -2.995 1.744 12.332 1.00 96.56 135 ASN A N 1
ATOM 1025 C CA . ASN A 1 135 ? -3.607 2.405 11.177 1.00 96.56 135 ASN A CA 1
ATOM 1026 C C . ASN A 1 135 ? -3.280 3.906 11.136 1.00 96.56 135 ASN A C 1
ATOM 1028 O O . ASN A 1 135 ? -2.995 4.457 10.071 1.00 96.56 135 ASN A O 1
ATOM 1032 N N . ALA A 1 136 ? -3.263 4.579 12.291 1.00 96.12 136 ALA A N 1
ATOM 1033 C CA . ALA A 1 136 ? -2.855 5.977 12.383 1.00 96.12 136 ALA A CA 1
ATOM 1034 C C . ALA A 1 136 ? -1.381 6.165 11.988 1.00 96.12 136 ALA A C 1
ATOM 1036 O O . ALA A 1 136 ? -1.083 7.042 11.178 1.00 96.12 136 ALA A O 1
ATOM 1037 N N . LYS A 1 137 ? -0.468 5.321 12.496 1.00 96.06 137 LYS A N 1
ATOM 1038 C CA . LYS A 1 137 ? 0.965 5.342 12.141 1.00 96.06 137 LYS A CA 1
ATOM 1039 C C . LYS A 1 137 ? 1.192 5.106 10.646 1.00 96.06 137 LYS A C 1
ATOM 1041 O O . LYS A 1 137 ? 1.948 5.847 10.019 1.00 96.06 137 LYS A O 1
ATOM 1046 N N . GLU A 1 138 ? 0.529 4.108 10.065 1.00 94.50 138 GLU A N 1
ATOM 1047 C CA . GLU A 1 138 ? 0.582 3.836 8.626 1.00 94.50 138 GLU A CA 1
ATOM 1048 C C . GLU A 1 138 ? 0.061 5.033 7.823 1.00 94.50 138 GLU A C 1
ATOM 1050 O O . GLU A 1 138 ? 0.716 5.476 6.880 1.00 94.50 138 GLU A O 1
ATOM 1055 N N . SER A 1 139 ? -1.059 5.623 8.245 1.00 93.06 139 SER A N 1
ATOM 1056 C CA . SER A 1 139 ? -1.662 6.770 7.570 1.00 93.06 139 SER A CA 1
ATOM 1057 C C . SER A 1 139 ? -0.762 8.005 7.592 1.00 93.06 139 SER A C 1
ATOM 1059 O O . SER A 1 139 ? -0.570 8.623 6.547 1.00 93.06 139 SER A O 1
ATOM 1061 N N . VAL A 1 140 ? -0.163 8.359 8.735 1.00 94.62 140 VAL A N 1
ATOM 1062 C CA . VAL A 1 140 ? 0.731 9.531 8.811 1.00 94.62 140 VAL A CA 1
ATOM 1063 C C . VAL A 1 140 ? 2.057 9.301 8.094 1.00 94.62 140 VAL A C 1
ATOM 1065 O O . VAL A 1 140 ? 2.700 10.261 7.676 1.00 94.62 140 VAL A O 1
ATOM 1068 N N . SER A 1 141 ? 2.461 8.041 7.899 1.00 92.88 141 SER A N 1
ATOM 1069 C CA . SER A 1 141 ? 3.706 7.715 7.204 1.00 92.88 141 SER A CA 1
ATOM 1070 C C . SER A 1 141 ? 3.743 8.230 5.762 1.00 92.88 141 SER A C 1
ATOM 1072 O O . SER A 1 141 ? 4.837 8.452 5.246 1.00 92.88 141 SER A O 1
ATOM 1074 N N . ARG A 1 142 ? 2.579 8.490 5.143 1.00 92.62 142 ARG A N 1
ATOM 1075 C CA . ARG A 1 142 ? 2.463 9.097 3.807 1.00 92.62 142 ARG A CA 1
ATOM 1076 C C . ARG A 1 142 ? 3.076 10.494 3.706 1.00 92.62 142 ARG A C 1
ATOM 1078 O O . ARG A 1 142 ? 3.394 10.917 2.612 1.00 92.62 142 ARG A O 1
ATOM 1085 N N . TRP A 1 143 ? 3.246 11.184 4.834 1.00 95.31 143 TRP A N 1
ATOM 1086 C CA . TRP A 1 143 ? 3.869 12.510 4.915 1.00 95.31 143 TRP A CA 1
ATOM 1087 C C . TRP A 1 143 ? 5.369 12.442 5.234 1.00 95.31 143 TRP A C 1
ATOM 1089 O O . TRP A 1 143 ? 6.023 13.462 5.447 1.00 95.31 143 TRP A O 1
ATOM 1099 N N . SER A 1 144 ? 5.933 11.237 5.343 1.00 95.19 144 SER A N 1
ATOM 1100 C CA . SER A 1 144 ? 7.341 11.063 5.672 1.00 95.19 144 SER A CA 1
ATOM 1101 C C . SER A 1 144 ? 8.219 11.389 4.469 1.00 95.19 144 SER A C 1
ATOM 1103 O O . SER A 1 144 ? 8.235 10.644 3.490 1.00 95.19 144 SER A O 1
ATOM 1105 N N . TRP A 1 145 ? 9.055 12.425 4.592 1.00 96.38 145 TRP A N 1
ATOM 1106 C CA . TRP A 1 145 ? 10.046 12.794 3.572 1.00 96.38 145 TRP A CA 1
ATOM 1107 C C . TRP A 1 145 ? 10.911 11.609 3.117 1.00 96.38 145 TRP A C 1
ATOM 1109 O O . TRP A 1 145 ? 11.270 11.525 1.948 1.00 96.38 145 TRP A O 1
ATOM 1119 N N . LYS A 1 146 ? 11.202 10.653 4.015 1.00 95.94 146 LYS A N 1
ATOM 1120 C CA . LYS A 1 146 ? 11.998 9.457 3.705 1.00 95.94 146 LYS A CA 1
ATOM 1121 C C . LYS A 1 146 ? 11.335 8.581 2.642 1.00 95.94 146 LYS A C 1
ATOM 1123 O O . LYS A 1 146 ? 12.038 7.995 1.827 1.00 95.94 146 LYS A O 1
ATOM 1128 N N . ARG A 1 147 ? 10.000 8.486 2.637 1.00 93.44 147 ARG A N 1
ATOM 1129 C CA . ARG A 1 147 ? 9.263 7.706 1.631 1.00 93.44 147 ARG A CA 1
ATOM 1130 C C . ARG A 1 147 ? 9.335 8.365 0.261 1.00 93.44 147 ARG A C 1
ATOM 1132 O O . ARG A 1 147 ? 9.651 7.679 -0.705 1.00 93.44 147 ARG A O 1
ATOM 1139 N N . HIS A 1 148 ? 9.130 9.677 0.203 1.00 96.12 148 HIS A N 1
ATOM 1140 C CA . HIS A 1 148 ? 9.253 10.449 -1.035 1.00 96.12 148 HIS A CA 1
ATOM 1141 C C . HIS A 1 148 ? 10.688 10.399 -1.575 1.00 96.12 148 HIS A C 1
ATOM 1143 O O . HIS A 1 148 ? 10.909 10.100 -2.744 1.00 96.12 148 HIS A O 1
ATOM 1149 N N . ALA A 1 149 ? 11.688 10.575 -0.706 1.00 96.62 149 ALA A N 1
ATOM 1150 C CA . ALA A 1 149 ? 13.094 10.467 -1.084 1.00 96.62 149 ALA A CA 1
ATOM 1151 C C . ALA A 1 149 ? 13.450 9.067 -1.610 1.00 96.62 149 ALA A C 1
ATOM 1153 O O . ALA A 1 149 ? 14.152 8.957 -2.611 1.00 96.62 149 ALA A O 1
ATOM 1154 N N . ALA A 1 150 ? 12.940 7.998 -0.989 1.00 93.94 150 ALA A N 1
ATOM 1155 C CA . ALA A 1 150 ? 13.139 6.634 -1.478 1.00 93.94 150 ALA A CA 1
ATOM 1156 C C . ALA A 1 150 ? 12.471 6.403 -2.846 1.00 93.94 150 ALA A C 1
ATOM 1158 O O . ALA A 1 150 ? 13.085 5.797 -3.724 1.00 93.94 150 ALA A O 1
ATOM 1159 N N . ASN A 1 151 ? 11.250 6.915 -3.048 1.00 95.25 151 ASN A N 1
ATOM 1160 C CA . ASN A 1 151 ? 10.552 6.864 -4.336 1.00 95.25 151 ASN A CA 1
ATOM 1161 C C . ASN A 1 151 ? 11.362 7.566 -5.440 1.00 95.25 151 ASN A C 1
ATOM 1163 O O . ASN A 1 151 ? 11.582 6.997 -6.510 1.00 95.25 151 ASN A O 1
ATOM 1167 N N . VAL A 1 152 ? 11.871 8.769 -5.157 1.00 96.38 152 VAL A N 1
ATOM 1168 C CA . VAL A 1 152 ? 12.744 9.512 -6.076 1.00 96.38 152 VAL A CA 1
ATOM 1169 C C . VAL A 1 152 ? 14.029 8.737 -6.357 1.00 96.38 152 VAL A C 1
ATOM 1171 O O . VAL A 1 152 ? 14.363 8.528 -7.519 1.00 96.38 152 VAL A O 1
ATOM 1174 N N . ALA A 1 153 ? 14.719 8.251 -5.324 1.00 94.75 153 ALA A N 1
ATOM 1175 C CA . ALA A 1 153 ? 15.996 7.558 -5.474 1.00 94.75 153 ALA A CA 1
ATOM 1176 C C . ALA A 1 153 ? 15.892 6.295 -6.345 1.00 94.75 153 ALA A C 1
ATOM 1178 O O . ALA A 1 153 ? 16.697 6.116 -7.257 1.00 94.75 153 ALA A O 1
ATOM 1179 N N . ILE A 1 154 ? 14.882 5.445 -6.116 1.00 91.50 154 ILE A N 1
ATOM 1180 C CA . ILE A 1 154 ? 14.665 4.222 -6.910 1.00 91.50 154 ILE A CA 1
ATOM 1181 C C . ILE A 1 154 ? 14.396 4.567 -8.379 1.00 91.50 154 ILE A C 1
ATOM 1183 O O . ILE A 1 154 ? 14.915 3.914 -9.288 1.00 91.50 154 ILE A O 1
ATOM 1187 N N . ASN A 1 155 ? 13.590 5.598 -8.628 1.00 93.88 155 ASN A N 1
ATOM 1188 C CA . ASN A 1 155 ? 13.228 5.973 -9.986 1.00 93.88 155 ASN A CA 1
ATOM 1189 C C . ASN A 1 155 ? 14.366 6.654 -10.741 1.00 93.88 155 ASN A C 1
ATOM 1191 O O . ASN A 1 155 ? 14.569 6.321 -11.906 1.00 93.88 155 ASN A O 1
ATOM 1195 N N . VAL A 1 156 ? 15.139 7.517 -10.077 1.00 94.25 156 VAL A N 1
ATOM 1196 C CA . VAL A 1 156 ? 16.363 8.108 -10.634 1.00 94.25 156 VAL A CA 1
ATOM 1197 C C . VAL A 1 156 ? 17.387 7.021 -10.945 1.00 94.25 156 VAL A C 1
ATOM 1199 O O . VAL A 1 156 ? 17.906 6.999 -12.054 1.00 94.25 156 VAL A O 1
ATOM 1202 N N . ALA A 1 157 ? 17.624 6.071 -10.034 1.00 90.81 157 ALA A N 1
ATOM 1203 C CA . ALA A 1 157 ? 18.545 4.962 -10.285 1.00 90.81 157 ALA A CA 1
ATOM 1204 C C . ALA A 1 157 ? 18.126 4.130 -11.510 1.00 90.81 157 ALA A C 1
ATOM 1206 O O . ALA A 1 157 ? 18.949 3.839 -12.374 1.00 90.81 157 ALA A O 1
ATOM 1207 N N . GLY A 1 158 ? 16.835 3.800 -11.627 1.00 85.19 158 GLY A N 1
ATOM 1208 C CA . GLY A 1 158 ? 16.317 3.111 -12.811 1.00 85.19 158 GLY A CA 1
ATOM 1209 C C . GLY A 1 158 ? 16.411 3.946 -14.093 1.00 85.19 158 GLY A C 1
ATOM 1210 O O . GLY A 1 158 ? 16.706 3.399 -15.148 1.00 85.19 158 GLY A O 1
ATOM 1211 N N . GLY A 1 159 ? 16.184 5.259 -14.002 1.00 88.19 159 GLY A N 1
ATOM 1212 C CA . GLY A 1 159 ? 16.312 6.180 -15.132 1.00 88.19 159 GLY A CA 1
ATOM 1213 C C . GLY A 1 159 ? 17.749 6.307 -15.627 1.00 88.19 159 GLY A C 1
ATOM 1214 O O . GLY A 1 159 ? 17.968 6.257 -16.830 1.00 88.19 159 GLY A O 1
ATOM 1215 N N . LEU A 1 160 ? 18.724 6.384 -14.716 1.00 90.19 160 LEU A N 1
ATOM 1216 C CA . LEU A 1 160 ? 20.152 6.452 -15.044 1.00 90.19 160 LEU A CA 1
ATOM 1217 C C . LEU A 1 160 ? 20.633 5.218 -15.815 1.00 90.19 160 LEU A C 1
ATOM 1219 O O . LEU A 1 160 ? 21.373 5.361 -16.781 1.00 90.19 160 LEU A O 1
ATOM 1223 N N . ILE A 1 161 ? 20.170 4.018 -15.445 1.00 83.00 161 ILE A N 1
ATOM 1224 C CA . ILE A 1 161 ? 20.500 2.776 -16.171 1.00 83.00 161 ILE A CA 1
ATOM 1225 C C . ILE A 1 161 ? 20.094 2.876 -17.650 1.00 83.00 161 ILE A C 1
ATOM 1227 O O . ILE A 1 161 ? 20.842 2.453 -18.529 1.00 83.00 161 ILE A O 1
ATOM 1231 N N . VAL A 1 162 ? 18.920 3.447 -17.930 1.00 83.50 162 VAL A N 1
ATOM 1232 C CA . VAL A 1 162 ? 18.413 3.617 -19.300 1.00 83.50 162 VAL A CA 1
ATOM 1233 C C . VAL A 1 162 ? 19.078 4.807 -20.000 1.00 83.50 162 VAL A C 1
ATOM 1235 O O . VAL A 1 162 ? 19.400 4.712 -21.184 1.00 83.50 162 VAL A O 1
ATOM 1238 N N . ALA A 1 163 ? 19.305 5.904 -19.274 1.00 85.88 163 ALA A N 1
ATOM 1239 C CA . ALA A 1 163 ? 19.877 7.135 -19.806 1.00 85.88 163 ALA A CA 1
ATOM 1240 C C . ALA A 1 163 ? 21.326 6.952 -20.276 1.00 85.88 163 ALA A C 1
ATOM 1242 O O . ALA A 1 163 ? 21.644 7.302 -21.406 1.00 85.88 163 ALA A O 1
ATOM 1243 N N . GLU A 1 164 ? 22.173 6.359 -19.433 1.00 85.81 164 GLU A N 1
ATOM 1244 C CA . GLU A 1 164 ? 23.601 6.158 -19.720 1.00 85.81 164 GLU A CA 1
ATOM 1245 C C . GLU A 1 164 ? 23.844 4.976 -20.666 1.00 85.81 164 GLU A C 1
ATOM 1247 O O . GLU A 1 164 ? 24.805 4.960 -21.432 1.00 85.81 164 GLU A O 1
ATOM 1252 N N . GLY A 1 165 ? 22.980 3.958 -20.612 1.00 78.81 165 GLY A N 1
ATOM 1253 C CA . GLY A 1 165 ? 23.130 2.759 -21.433 1.00 78.81 165 GLY A CA 1
ATOM 1254 C C . GLY A 1 165 ? 22.598 2.909 -22.857 1.00 78.81 165 GLY A C 1
ATOM 1255 O O . GLY A 1 165 ? 23.033 2.168 -23.738 1.00 78.81 165 GLY A O 1
ATOM 1256 N N . PHE A 1 166 ? 21.631 3.810 -23.080 1.00 81.19 166 PHE A N 1
ATOM 1257 C CA . PHE A 1 166 ? 20.838 3.804 -24.310 1.00 81.19 166 PHE A CA 1
ATOM 1258 C C . PHE A 1 166 ? 20.350 5.190 -24.757 1.00 81.19 166 PHE A C 1
ATOM 1260 O O . PHE A 1 166 ? 20.760 5.666 -25.812 1.00 81.19 166 PHE A O 1
ATOM 1267 N N . ASP A 1 167 ? 19.433 5.812 -24.010 1.00 85.38 167 ASP A N 1
ATOM 1268 C CA . ASP A 1 167 ? 18.721 7.030 -24.427 1.00 85.38 167 ASP A CA 1
ATOM 1269 C C . ASP A 1 167 ? 18.402 7.900 -23.209 1.00 85.38 167 ASP A C 1
ATOM 1271 O O . ASP A 1 167 ? 17.533 7.575 -22.391 1.00 85.38 167 ASP A O 1
ATOM 1275 N N . GLU A 1 168 ? 19.100 9.032 -23.114 1.00 85.81 168 GLU A N 1
ATOM 1276 C CA . GLU A 1 168 ? 18.988 9.981 -22.008 1.00 85.81 168 GLU A CA 1
ATOM 1277 C C . GLU A 1 168 ? 17.549 10.476 -21.803 1.00 85.81 168 GLU A C 1
ATOM 1279 O O . GLU A 1 168 ? 17.011 10.438 -20.691 1.00 85.81 168 GLU A O 1
ATOM 1284 N N . SER A 1 169 ? 16.888 10.893 -22.886 1.00 87.56 16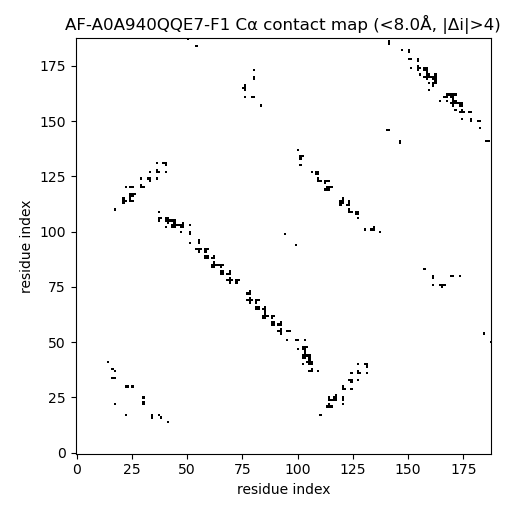9 SER A N 1
ATOM 1285 C CA . SER A 1 169 ? 15.533 11.452 -22.832 1.00 87.56 169 SER A CA 1
ATOM 1286 C C . SER A 1 169 ? 14.520 10.434 -22.305 1.00 87.56 169 SER A C 1
ATOM 1288 O O . SER A 1 169 ? 13.610 10.764 -21.536 1.00 87.56 169 SER A O 1
ATOM 1290 N N . ARG A 1 170 ? 14.707 9.167 -22.680 1.00 86.06 170 ARG A N 1
ATOM 1291 C CA . ARG A 1 170 ? 13.865 8.052 -22.259 1.00 86.06 170 ARG A CA 1
ATOM 1292 C C . ARG A 1 170 ? 14.077 7.712 -20.796 1.00 86.06 170 ARG A C 1
ATOM 1294 O O . ARG A 1 170 ? 13.088 7.567 -20.078 1.00 86.06 170 ARG A O 1
ATOM 1301 N N . GLY A 1 171 ? 15.331 7.645 -20.353 1.00 88.06 171 GLY A N 1
ATOM 1302 C CA . GLY A 1 171 ? 15.667 7.379 -18.958 1.00 88.06 171 GLY A CA 1
ATOM 1303 C C . GLY A 1 171 ? 15.040 8.399 -18.010 1.00 88.06 171 GLY A C 1
ATOM 1304 O O . GLY A 1 171 ? 14.364 8.019 -17.050 1.00 88.06 171 GLY A O 1
ATOM 1305 N N . TRP A 1 172 ? 15.149 9.694 -18.324 1.00 92.25 172 TRP A N 1
ATOM 1306 C CA . TRP A 1 172 ? 14.546 10.745 -17.498 1.00 92.25 172 TRP A CA 1
ATOM 1307 C C . TRP A 1 172 ? 13.020 10.765 -17.555 1.00 92.25 172 TRP A C 1
ATOM 1309 O O . TRP A 1 172 ? 12.372 10.984 -16.529 1.00 92.25 172 TRP A O 1
ATOM 1319 N N . ARG A 1 173 ? 12.420 10.469 -18.714 1.00 91.56 173 ARG A N 1
ATOM 1320 C CA . ARG A 1 173 ? 10.963 10.313 -18.821 1.00 91.56 173 ARG A CA 1
ATOM 1321 C C . ARG A 1 173 ? 10.459 9.151 -17.961 1.00 91.56 173 ARG A C 1
ATOM 1323 O O . ARG A 1 173 ? 9.482 9.318 -17.233 1.00 91.56 173 ARG A O 1
ATOM 1330 N N . SER A 1 174 ? 11.136 8.005 -18.018 1.00 88.81 174 SER A N 1
ATOM 1331 C CA . SER A 1 174 ? 10.826 6.809 -17.223 1.00 88.81 174 SER A CA 1
ATOM 1332 C C . SER A 1 174 ? 10.948 7.095 -15.720 1.00 88.81 174 SER A C 1
ATOM 1334 O O . SER A 1 174 ? 10.050 6.764 -14.942 1.00 88.81 174 SER A O 1
ATOM 1336 N N . ALA A 1 175 ? 11.998 7.815 -15.303 1.00 93.50 175 ALA A N 1
ATOM 1337 C CA . ALA A 1 175 ? 12.150 8.275 -13.923 1.00 93.50 175 ALA A CA 1
ATOM 1338 C C . ALA A 1 175 ? 11.001 9.199 -13.487 1.00 93.50 175 ALA A C 1
ATOM 1340 O O . ALA A 1 175 ? 10.402 8.971 -12.437 1.00 93.50 175 ALA A O 1
ATOM 1341 N N . GLY A 1 176 ? 10.659 10.207 -14.296 1.00 96.38 176 GLY A N 1
ATOM 1342 C CA . GLY A 1 176 ? 9.583 11.153 -13.989 1.00 96.38 176 GLY A CA 1
ATOM 1343 C C . GLY A 1 176 ? 8.217 10.478 -13.840 1.00 96.38 176 GLY A C 1
ATOM 1344 O O . GLY A 1 176 ? 7.514 10.723 -12.858 1.00 96.38 176 GLY A O 1
ATOM 1345 N N . ILE A 1 177 ? 7.865 9.578 -14.766 1.00 94.06 177 ILE A N 1
ATOM 1346 C CA . ILE A 1 177 ? 6.622 8.793 -14.696 1.00 94.06 177 ILE A CA 1
ATOM 1347 C C . ILE A 1 177 ? 6.616 7.924 -13.438 1.00 94.06 177 ILE A C 1
ATOM 1349 O O . ILE A 1 177 ? 5.637 7.927 -12.694 1.00 94.06 177 ILE A O 1
ATOM 1353 N N . GLY A 1 178 ? 7.710 7.214 -13.163 1.00 93.62 178 GLY A N 1
ATOM 1354 C CA . GLY A 1 178 ? 7.800 6.347 -11.995 1.00 93.62 178 GLY A CA 1
ATOM 1355 C C . GLY A 1 178 ? 7.688 7.103 -10.667 1.00 93.62 178 GLY A C 1
ATOM 1356 O O . GLY A 1 178 ? 7.012 6.627 -9.754 1.00 93.62 178 GLY A O 1
ATOM 1357 N N . ILE A 1 179 ? 8.267 8.309 -10.574 1.00 96.75 179 ILE A N 1
ATOM 1358 C CA . ILE A 1 179 ? 8.086 9.200 -9.417 1.00 96.75 179 ILE A CA 1
ATOM 1359 C C . ILE A 1 179 ? 6.611 9.562 -9.276 1.00 96.75 179 ILE A C 1
ATOM 1361 O O . ILE A 1 179 ? 6.043 9.344 -8.207 1.00 96.75 179 ILE A O 1
ATOM 1365 N N . ALA A 1 180 ? 5.980 10.054 -10.346 1.00 97.38 180 ALA A N 1
ATOM 1366 C CA . ALA A 1 180 ? 4.579 10.465 -10.325 1.00 97.38 180 ALA A CA 1
ATOM 1367 C C . ALA A 1 180 ? 3.642 9.320 -9.906 1.00 97.38 180 ALA A C 1
ATOM 1369 O O . ALA A 1 180 ? 2.758 9.523 -9.077 1.00 97.38 180 ALA A O 1
ATOM 1370 N N . VAL A 1 181 ? 3.871 8.107 -10.415 1.00 96.12 181 VAL A N 1
ATOM 1371 C CA . VAL A 1 181 ? 3.121 6.903 -10.028 1.00 96.12 181 VAL A CA 1
ATOM 1372 C C . VAL A 1 181 ? 3.330 6.574 -8.545 1.00 96.12 181 VAL A C 1
ATOM 1374 O O . VAL A 1 181 ? 2.358 6.316 -7.835 1.00 96.12 181 VAL A O 1
ATOM 1377 N N . GLY A 1 182 ? 4.570 6.617 -8.048 1.00 95.19 182 GLY A N 1
ATOM 1378 C CA . GLY A 1 182 ? 4.865 6.351 -6.636 1.00 95.19 182 GLY A CA 1
ATOM 1379 C C . GLY A 1 182 ? 4.277 7.393 -5.675 1.00 95.19 182 GLY A C 1
ATOM 1380 O O . GLY A 1 182 ? 3.809 7.041 -4.588 1.00 95.19 182 GLY A O 1
ATOM 1381 N N . GLU A 1 183 ? 4.233 8.663 -6.083 1.00 97.25 183 GLU A N 1
ATOM 1382 C CA . GLU A 1 183 ? 3.572 9.731 -5.326 1.00 97.25 183 GLU A CA 1
ATOM 1383 C C . GLU A 1 183 ? 2.048 9.566 -5.352 1.00 97.25 183 GLU A C 1
ATOM 1385 O O . GLU A 1 183 ? 1.407 9.637 -4.303 1.00 97.25 183 GLU A O 1
ATOM 1390 N N . ALA A 1 184 ? 1.466 9.252 -6.515 1.00 96.94 184 ALA A N 1
ATOM 1391 C CA . ALA A 1 184 ? 0.039 8.965 -6.639 1.00 96.94 184 ALA A CA 1
ATOM 1392 C C . ALA A 1 184 ? -0.376 7.798 -5.734 1.00 96.94 184 ALA A C 1
ATOM 1394 O O . ALA A 1 184 ? -1.385 7.881 -5.038 1.00 96.94 184 ALA A O 1
ATOM 1395 N N . MET A 1 185 ? 0.427 6.736 -5.666 1.00 95.38 185 MET A N 1
ATOM 1396 C CA . MET A 1 185 ? 0.199 5.640 -4.727 1.00 95.38 185 MET A CA 1
ATOM 1397 C C . MET A 1 185 ? 0.261 6.109 -3.275 1.00 95.38 185 MET A C 1
ATOM 1399 O O . MET A 1 185 ? -0.608 5.763 -2.484 1.00 95.38 185 MET A O 1
ATOM 1403 N N . THR A 1 186 ? 1.261 6.913 -2.921 1.00 94.25 186 THR A N 1
ATOM 1404 C CA . THR A 1 186 ? 1.467 7.369 -1.539 1.00 94.25 186 THR A CA 1
ATOM 1405 C C . THR A 1 186 ? 0.339 8.279 -1.040 1.00 94.25 186 THR A C 1
ATOM 1407 O O . THR A 1 186 ? -0.021 8.206 0.137 1.00 94.25 186 THR A O 1
ATOM 1410 N N . PHE A 1 187 ? -0.229 9.118 -1.912 1.00 93.50 187 PHE A N 1
ATOM 1411 C CA . PHE A 1 187 ? -1.261 10.092 -1.541 1.00 93.50 187 PHE A CA 1
ATOM 1412 C C . PHE A 1 187 ? -2.705 9.662 -1.814 1.00 93.50 187 PHE A C 1
ATOM 1414 O O . PHE A 1 187 ? -3.612 10.304 -1.278 1.00 93.50 187 PHE A O 1
ATOM 1421 N N . SER A 1 188 ? -2.919 8.623 -2.626 1.00 89.25 188 SER A N 1
ATOM 1422 C CA . SER A 1 188 ? -4.259 8.093 -2.928 1.00 89.25 188 SER A CA 1
ATOM 1423 C C . SER A 1 188 ? -4.926 7.378 -1.769 1.00 89.25 188 SER A C 1
ATOM 1425 O O . SER A 1 188 ? -4.285 7.099 -0.730 1.00 89.25 188 SER A O 1
#

Sequence (188 aa):
MLISLMAMSVVAAATAYADEAALARCSDGTAERLRFVEERLDQRRSYAGWWWKGWTGFYGIGVVVESVQAGTEDDGGKRADYIVSAAKAGFGVGRLLLYPPTAKDGADAVRSIEPSDESACRERLRVGEELLRTNAKESVSRWSWKRHAANVAINVAGGLIVAEGFDESRGWRSAGIGIAVGEAMTFS

pLDDT: mean 89.22, std 15.26, range [34.59, 98.56]

Mean predicted aligned error: 7.18 Å

Nearest PDB structures (foldseek):
  6z0c-assembly4_D  TM=4.129E-01  e=5.875E-01  Escherichia coli
  4mu6-assembly1_A  TM=3.638E-01  e=3.558E+00  Legionella pneumophila subsp. pneumophila str. Philadelphia 1
  7aan-assembly1_B  TM=4.418E-01  e=6.485E+00  Homo sapiens
  2elb-assembly1_A-2  TM=2.965E-01  e=8.961E+00  Homo sapiens